Protein 3EL6 (pdb70)

Nearest PDB structures (foldseek):
  3el6-assembly1_A-2  TM=1.004E+00  e=1.339E-56  Saccharopolyspora erythraea
  6obv-assembly2_D  TM=9.326E-01  e=2.094E-30  Actinomadura vulgaris
  4ln9-assembly1_A  TM=9.136E-01  e=8.724E-31  Amycolatopsis mediterranei
  4ln9-assembly1_B  TM=8.967E-01  e=3.072E-30  Amycolatopsis mediterranei
  3kg8-assembly1_A  TM=8.533E-01  e=7.439E-18  Lyngbya majuscula

Secondary structure (DSSP, 8-state):
--GGGT-EE--STTEEEEEE-TTTS-EEEEEEE-TTT-GGGGGEEETTEEB--HHHHHHHHHHHHHHHT--EEEEEEE-SPPBP-TT-EEEEEEEEEE-TTS-EEEEEEEEE--SSGGG---EEEEEEEEE------PPP-S-SS-TT-EE---TTHHHHHHHTTEEE-GGG--EEEEEEETTEEEEEEE--------SS-HHHHHHHHHGGGGSTT----EEEEEEEEES-SS-SEEEEEEEE-STTEEEEEEE-TTS-EEEEEEEEEE-

Organism: Saccharopolyspora erythraea (NCBI:txid1836)

InterPro domains:
  IPR001227 Acyl transferase domain superfamily [G3DSA:3.40.366.10] (560-864)
  IPR001227 Acyl transferase domain superfamily [G3DSA:3.40.366.10] (2014-2316)
  IPR006162 Phosphopantetheine attachment site [PS00012] (1425-1440)
  IPR006162 Phosphopantetheine attachment site [PS00012] (3443-3458)
  IPR009081 Phosphopantetheine binding ACP domain [PF00550] (1400-1466)
  IPR009081 Phosphopantetheine binding ACP domain [PF00550] (3419-3484)
  IPR009081 Phosphopantetheine binding ACP domain [PS50075] (1395-1470)
  IPR009081 Phosphopantetheine binding ACP domain [PS50075] (3413-3488)
  IPR011032 GroES-like superfamily [SSF50129] (2846-2963)
  IPR013154 Alcohol dehydrogenase-like, N-terminal [PF08240] (2850-2927)
  IPR013968 Polyketide synthase-like, ketoreductase domain [PF08659] (1132-1297)
  IPR013968 Polyketide synthase-like, ketoreductase domain [PF08659] (3141-3317)
  IPR014030 Beta-ketoacyl synthase-like, N-terminal domain [PF00109] (31-280)
  IPR014030 Beta-ketoacyl synthase-like, N-terminal domain [PF00109] (1489-1739)
  IPR014031 Beta-ketoacyl synthase, C-terminal domain [PF02801] (288-406)
  IPR014031 Beta-ketoacyl synthase, C-terminal domain [PF02801] (1747-1862)
  IPR014043 Acyl transferase domain [PF00698] (560-880)
  IPR014043 Acyl transferase domain [PF00698] (2015-2331)
  IPR014043 Acyl transferase domain [SM00827] (562-861)
  IPR014043 Acyl transferase domain [SM00827] (2016-2313)

CATH classification: 3.10.129.110

GO terms:
  GO:0047879 erythronolide synthase activity (F, IDA)
  GO:0031177 phosphopantetheine binding (F, TAS)
  GO:0033068 macrolide biosynthetic process (P, IMP)

Foldseek 3Di:
DLVVVPWAAAQAQFWGTKHADVVQLKIKTKGWFACVSVVQLQQWWFLRFSFRAVLVVVQVVQSRCVVSQQRKFQKKFFADTDTHDNQTKMKMKIWDHADPQRKIKIWIWMFRDDPDVVPGPIDTTMITIGHHADDFDDFDPADVPHDPWAWDDCVCVQVVVVVVRGGGDPQLPFFPTWTDDQQKIKTKGFGDQDRFRTQAPSSSVVSLVVSCLRGPQNVFGWGMWHIKHADDGRDGIWMWIWADDDPQWTKIWIGHPRRGTGMITGITHDD

Sequence (271 aa):
DVSALGVRGAEHPLLLAAVDVPGHGGAVFTGRLSTDEQPWLAEHVVGGRTLVPGSVLVDLALAAGEDVGLPVLEELVLQRPLVLAGAGALLRMSVGAPDESGRRTIDVHAAEDVADLADAQWSQHATGTLAQGVAAGPRDTEQWPPEDAVRIPLDDHYDGLAEQGYEYGPSFQALRAAWRKDDSVYAEVSIAADEEGYAFHPVLLDAVAQTLSLGALGEKLPFAWNTVTLHASGATSVRVVATPAGADAMALRVTDPAGHLVATVDSLVVR

Structure (mmCIF, N/CA/C/O backbone):
data_3EL6
#
_entry.id   3EL6
#
_cell.length_a   66.997
_cell.length_b   66.997
_cell.length_c   186.238
_cell.angle_alpha   90.00
_cell.angle_beta   90.00
_cell.angle_gamma   90.00
#
_symmetry.space_group_name_H-M   'P 43 21 2'
#
loop_
_entity.id
_entity.type
_entity.pdbx_description
1 polymer 'Erythromycin dehydratase'
2 non-polymer 'SULFATE ION'
3 non-polymer 'CHLORIDE ION'
4 water water
#
loop_
_atom_site.group_PDB
_atom_site.id
_atom_site.type_symbol
_atom_site.label_atom_id
_atom_site.label_alt_id
_atom_site.label_comp_id
_atom_site.label_asym_id
_atom_site.label_entity_id
_atom_site.label_seq_id
_atom_site.pdbx_PDB_ins_code
_atom_site.Cartn_x
_atom_site.Cartn_y
_atom_site.Cartn_z
_atom_site.occupancy
_atom_site.B_iso_or_equiv
_atom_site.auth_seq_id
_atom_site.auth_comp_id
_atom_site.auth_asym_id
_atom_site.auth_atom_id
_atom_site.pdbx_PDB_model_num
ATOM 1 N N . ASP A 1 26 ? 6.492 -0.405 -4.099 1.00 62.28 1 ASP A N 1
ATOM 2 C CA . ASP A 1 26 ? 5.758 0.366 -3.053 1.00 61.71 1 ASP A CA 1
ATOM 3 C C . ASP A 1 26 ? 4.384 -0.273 -2.799 1.00 59.82 1 ASP A C 1
ATOM 4 O O . ASP A 1 26 ? 3.888 -0.348 -1.646 1.00 59.74 1 ASP A O 1
ATOM 9 N N . VAL 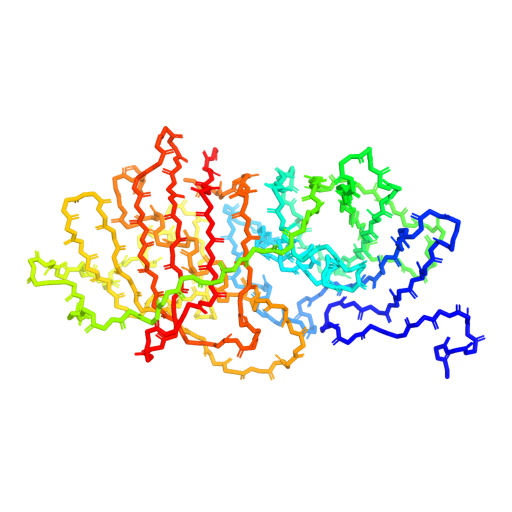A 1 27 ? 3.757 -0.739 -3.877 1.00 56.44 2 VAL A N 1
ATOM 10 C CA . VAL A 1 27 ? 2.541 -1.502 -3.718 1.00 52.83 2 VAL A CA 1
ATOM 11 C C . VAL A 1 27 ? 2.950 -2.897 -3.242 1.00 49.53 2 VAL A C 1
ATOM 12 O O . VAL A 1 27 ? 2.383 -3.434 -2.309 1.00 47.61 2 VAL A O 1
ATOM 16 N N . SER A 1 28 ? 3.990 -3.457 -3.834 1.00 46.99 3 SER A N 1
ATOM 17 C CA . SER A 1 28 ? 4.396 -4.780 -3.398 1.00 45.49 3 SER A CA 1
ATOM 18 C C . SER A 1 28 ? 4.858 -4.723 -1.959 1.00 43.90 3 SER A C 1
ATOM 19 O O . SER A 1 28 ? 4.785 -5.727 -1.250 1.00 43.25 3 SER A O 1
ATOM 22 N N . ALA A 1 29 ? 5.325 -3.553 -1.519 1.00 41.27 4 ALA A N 1
ATOM 23 C CA . ALA A 1 29 ? 5.737 -3.399 -0.112 1.00 39.61 4 ALA A CA 1
ATOM 24 C C . ALA A 1 29 ? 4.598 -3.666 0.865 1.00 37.53 4 ALA A C 1
ATOM 25 O O . ALA A 1 29 ? 4.851 -3.978 2.027 1.00 36.54 4 ALA A O 1
ATOM 27 N N . LEU A 1 30 ? 3.356 -3.474 0.422 1.00 35.30 5 LEU A N 1
ATOM 28 C CA . LEU A 1 30 ? 2.182 -3.707 1.255 1.00 34.60 5 LEU A CA 1
ATOM 29 C C . LEU A 1 30 ? 1.527 -5.053 0.927 1.00 33.71 5 LEU A C 1
ATOM 30 O O . LEU A 1 30 ? 0.539 -5.441 1.535 1.00 33.60 5 LEU A O 1
ATOM 35 N N . GLY A 1 31 ? 2.121 -5.749 -0.023 1.00 33.07 6 GLY A N 1
ATOM 36 C CA . GLY A 1 31 ? 1.743 -7.114 -0.344 1.00 32.76 6 GLY A CA 1
ATOM 37 C C . GLY A 1 31 ? 0.486 -7.146 -1.223 1.00 32.31 6 GLY A C 1
ATOM 38 O O . GLY A 1 31 ? -0.224 -8.157 -1.255 1.00 33.55 6 GLY A O 1
ATOM 39 N N . VAL A 1 32 ? 0.194 -6.049 -1.921 1.00 30.03 7 VAL A N 1
ATOM 40 C CA . VAL A 1 32 ? -0.998 -6.023 -2.797 1.00 29.56 7 VAL A CA 1
ATOM 41 C C . VAL A 1 32 ? -0.498 -5.791 -4.222 1.00 28.76 7 VAL A C 1
ATOM 42 O O . VAL A 1 32 ? 0.702 -5.564 -4.406 1.00 28.97 7 VAL A O 1
ATOM 46 N N . ARG A 1 33 ? -1.392 -5.901 -5.212 1.00 27.58 8 ARG A N 1
ATOM 47 C CA . ARG A 1 33 ? -1.080 -5.507 -6.591 1.00 29.90 8 ARG A CA 1
ATOM 48 C C . ARG A 1 33 ? -1.626 -4.107 -6.852 1.00 31.15 8 ARG A C 1
ATOM 49 O O . ARG A 1 33 ? -2.674 -3.741 -6.345 1.00 30.73 8 ARG A O 1
ATOM 57 N N . GLY A 1 34 ? -0.970 -3.334 -7.705 1.00 33.77 9 GLY A N 1
ATOM 58 C CA . GLY A 1 34 ? -1.473 -1.990 -8.003 1.00 35.95 9 GLY A CA 1
ATOM 59 C C . GLY A 1 34 ? -2.522 -2.153 -9.094 1.00 38.02 9 GLY A C 1
ATOM 60 O O . GLY A 1 34 ? -2.518 -3.129 -9.823 1.00 39.11 9 GLY A O 1
ATOM 61 N N . ALA A 1 35 ? -3.439 -1.215 -9.204 1.00 38.86 10 ALA A N 1
ATOM 62 C CA . ALA A 1 35 ? -4.534 -1.403 -10.130 1.00 39.28 10 ALA A CA 1
ATOM 63 C C . ALA A 1 35 ? -4.306 -0.372 -11.208 1.00 39.43 10 ALA A C 1
ATOM 64 O O . ALA A 1 35 ? -3.877 0.756 -10.923 1.00 41.63 10 ALA A O 1
ATOM 66 N N . GLU A 1 36 ? -4.554 -0.746 -12.445 1.00 38.12 11 GLU A N 1
ATOM 67 C CA . GLU A 1 36 ? -4.351 0.142 -13.568 1.00 36.77 11 GLU A CA 1
ATOM 68 C C . GLU A 1 36 ? -5.590 1.026 -13.817 1.00 34.17 11 GLU A C 1
ATOM 69 O O . GLU A 1 36 ? -5.520 2.112 -14.422 1.00 34.12 11 GLU A O 1
ATOM 75 N N . HIS A 1 37 ? -6.741 0.581 -13.356 1.00 30.42 12 HIS A N 1
ATOM 76 C CA . HIS A 1 37 ? -7.952 1.356 -13.624 1.00 26.32 12 HIS A CA 1
ATOM 77 C C . HIS A 1 37 ? -7.852 2.715 -12.949 1.00 25.49 12 HIS A C 1
ATOM 78 O O . HIS A 1 37 ? -7.464 2.812 -11.810 1.00 25.28 12 HIS A O 1
ATOM 85 N N . PRO A 1 38 ? -8.242 3.779 -13.637 1.00 23.27 13 PRO A N 1
ATOM 86 C CA . PRO A 1 38 ? -8.129 5.129 -13.029 1.00 24.01 13 PRO A CA 1
ATOM 87 C C . PRO A 1 38 ? -8.776 5.317 -11.644 1.00 23.99 13 PRO A C 1
ATOM 88 O O . PRO A 1 38 ? -8.312 6.185 -10.874 1.00 25.04 13 PRO A O 1
ATOM 92 N N . LEU A 1 39 ? -9.850 4.580 -11.342 1.00 22.33 14 LEU A N 1
ATOM 93 C CA . LEU A 1 39 ? -10.565 4.734 -10.071 1.00 23.63 14 LEU A CA 1
ATOM 94 C C . LEU A 1 39 ? -10.086 3.735 -8.993 1.00 23.49 14 LEU A C 1
ATOM 95 O O . LEU A 1 39 ? -10.440 3.857 -7.820 1.00 25.25 14 LEU A O 1
ATOM 100 N N . LEU A 1 40 ? -9.230 2.809 -9.367 1.00 23.25 15 LEU A N 1
ATOM 101 C CA . LEU A 1 40 ? -8.818 1.771 -8.417 1.00 23.99 15 LEU A CA 1
ATOM 102 C C . LEU A 1 40 ? -7.434 2.053 -7.877 1.00 24.85 15 LEU A C 1
ATOM 103 O O . LEU A 1 40 ? -6.623 2.739 -8.531 1.00 24.02 15 LEU A O 1
ATOM 108 N N . LEU A 1 41 ? -7.178 1.516 -6.689 1.00 23.09 16 LEU A N 1
ATOM 109 C CA . LEU A 1 41 ? -5.936 1.767 -5.986 1.00 24.86 16 LEU A CA 1
ATOM 110 C C . LEU A 1 41 ? -5.136 0.483 -5.819 1.00 25.15 16 LEU A C 1
ATOM 111 O O . LEU A 1 41 ? -3.941 0.442 -6.151 1.00 25.39 16 LEU A O 1
ATOM 116 N N . ALA A 1 42 ? -5.770 -0.571 -5.307 1.00 24.18 17 ALA A N 1
ATOM 117 C CA . ALA A 1 42 ? -5.072 -1.824 -5.116 1.00 25.27 17 ALA A CA 1
ATOM 118 C C . ALA A 1 42 ? -6.003 -2.987 -5.389 1.00 23.83 17 ALA A C 1
ATOM 119 O O . ALA A 1 42 ? -7.248 -2.843 -5.295 1.00 25.41 17 ALA A O 1
ATOM 121 N N . ALA A 1 43 ? -5.407 -4.122 -5.720 1.00 23.74 18 ALA A N 1
ATOM 122 C CA . ALA A 1 43 ? -6.163 -5.342 -5.830 1.00 24.12 18 ALA A CA 1
ATOM 123 C C . ALA A 1 43 ? -5.449 -6.419 -4.981 1.00 23.93 18 ALA A C 1
ATOM 124 O O . ALA A 1 43 ? -4.186 -6.445 -4.894 1.00 24.46 18 ALA A O 1
ATOM 126 N N . VAL A 1 44 ? -6.239 -7.318 -4.395 1.00 22.97 19 VAL A N 1
ATOM 127 C CA . VAL A 1 44 ? -5.677 -8.450 -3.618 1.00 23.78 19 VAL A CA 1
ATOM 128 C C . VAL A 1 44 ? -6.413 -9.743 -3.980 1.00 22.24 19 VAL A C 1
ATOM 129 O O . VAL A 1 44 ? -7.621 -9.830 -3.807 1.00 21.86 19 VAL A O 1
ATOM 133 N N . ASP A 1 45 ? -5.670 -10.744 -4.439 1.00 23.12 20 ASP A N 1
ATOM 134 C CA . ASP A 1 45 ? -6.253 -12.042 -4.750 1.00 23.94 20 ASP A CA 1
ATOM 135 C C . ASP A 1 45 ? -6.550 -12.842 -3.507 1.00 24.59 20 ASP A C 1
ATOM 136 O O . ASP A 1 45 ? -5.800 -12.755 -2.528 1.00 24.75 20 ASP A O 1
ATOM 141 N N . VAL A 1 46 ? -7.578 -13.678 -3.591 1.00 23.34 21 VAL A N 1
ATOM 142 C CA . VAL A 1 46 ? -7.890 -14.675 -2.570 1.00 23.10 21 VAL A CA 1
ATOM 143 C C . VAL A 1 46 ? -7.482 -15.994 -3.199 1.00 24.92 21 VAL A C 1
ATOM 144 O O . VAL A 1 46 ? -8.187 -16.536 -4.034 1.00 23.61 21 VAL A O 1
ATOM 148 N N . PRO A 1 47 ? -6.305 -16.509 -2.842 1.00 25.72 22 PRO A N 1
ATOM 149 C CA . PRO A 1 47 ? -5.732 -17.651 -3.593 1.00 27.06 22 PRO A CA 1
ATOM 150 C C . PRO A 1 47 ? -6.510 -18.938 -3.499 1.00 27.71 22 PRO A C 1
ATOM 151 O O . PRO A 1 47 ? -6.408 -19.826 -4.386 1.00 28.27 22 PRO A O 1
ATOM 155 N N . GLY A 1 48 ? -7.232 -19.128 -2.419 1.00 28.15 23 GLY A N 1
ATOM 156 C CA . GLY A 1 48 ? -7.919 -20.392 -2.307 1.00 32.19 23 GLY A CA 1
ATOM 157 C C . GLY A 1 48 ? -9.078 -20.507 -3.301 1.00 33.94 23 GLY A C 1
ATOM 158 O O . GLY A 1 48 ? -9.233 -21.536 -3.975 1.00 36.63 23 GLY A O 1
ATOM 159 N N . HIS A 1 49 ? -9.863 -19.443 -3.449 1.00 34.52 24 HIS A N 1
ATOM 160 C CA . HIS A 1 49 ? -11.018 -19.549 -4.330 1.00 33.14 24 HIS A CA 1
ATOM 161 C C . HIS A 1 49 ? -10.915 -18.833 -5.659 1.00 33.08 24 HIS A C 1
ATOM 162 O O . HIS A 1 49 ? -11.804 -19.002 -6.481 1.00 34.07 24 HIS A O 1
ATOM 169 N N . GLY A 1 50 ? -9.825 -18.086 -5.897 1.00 31.03 25 GLY A N 1
ATOM 170 C CA . GLY A 1 50 ? -9.595 -17.422 -7.189 1.00 30.36 25 GLY A CA 1
ATOM 171 C C . GLY A 1 50 ? -10.322 -16.093 -7.303 1.00 29.55 25 GLY A C 1
ATOM 172 O O . GLY A 1 50 ? -10.250 -15.425 -8.368 1.00 30.52 25 GLY A O 1
ATOM 173 N N . GLY A 1 51 ? -11.048 -15.699 -6.243 1.00 27.27 26 GLY A N 1
ATOM 174 C CA . GLY A 1 51 ? -11.630 -14.344 -6.207 1.00 25.16 26 GLY A CA 1
ATOM 175 C C . GLY A 1 51 ? -10.615 -13.247 -5.883 1.00 22.76 26 GLY A C 1
ATOM 176 O O . GLY A 1 51 ? -9.378 -13.447 -5.924 1.00 21.53 26 GLY A O 1
ATOM 177 N N . ALA A 1 52 ? -11.124 -12.058 -5.547 1.00 21.70 27 ALA A N 1
ATOM 178 C CA . ALA A 1 52 ? -10.266 -10.950 -5.353 1.00 20.71 27 ALA A CA 1
ATOM 179 C C . ALA A 1 52 ? -11.015 -9.811 -4.704 1.00 21.34 27 ALA A C 1
ATOM 180 O O . ALA A 1 52 ? -12.238 -9.752 -4.813 1.00 22.75 27 ALA A O 1
ATOM 182 N N . VAL A 1 53 ? -10.287 -8.918 -4.021 1.00 20.73 28 VAL A N 1
ATOM 183 C CA . VAL A 1 53 ? -10.888 -7.690 -3.493 1.00 21.33 28 VAL A CA 1
ATOM 184 C C . VAL A 1 53 ? -10.164 -6.466 -4.075 1.00 21.50 28 VAL A C 1
ATOM 185 O O . VAL A 1 53 ? -8.934 -6.435 -4.138 1.00 21.97 28 VAL A O 1
ATOM 189 N N . PHE A 1 54 ? -10.943 -5.487 -4.500 1.00 22.65 29 PHE A N 1
ATOM 190 C CA . PHE A 1 54 ? -10.408 -4.278 -5.195 1.00 23.01 29 PHE A CA 1
ATOM 191 C C . PHE A 1 54 ? -10.780 -3.061 -4.404 1.00 25.29 29 PHE A C 1
ATOM 192 O O . PHE A 1 54 ? -11.949 -2.971 -3.972 1.00 27.22 29 PHE A O 1
ATOM 200 N N . THR A 1 55 ? -9.843 -2.126 -4.204 1.00 25.94 30 THR A N 1
ATOM 201 C CA . THR A 1 55 ? -10.243 -0.870 -3.547 1.00 27.94 30 THR A CA 1
ATOM 202 C C . THR A 1 55 ? -9.933 0.353 -4.436 1.00 26.72 30 THR A C 1
ATOM 203 O O . THR A 1 55 ? -9.035 0.300 -5.272 1.00 24.83 30 THR A O 1
ATOM 207 N N . GLY A 1 56 ? -10.761 1.373 -4.320 1.00 27.68 31 GLY A N 1
ATOM 208 C CA . GLY A 1 56 ? -10.578 2.600 -5.125 1.00 27.77 31 GLY A CA 1
ATOM 209 C C . GLY A 1 56 ? -11.254 3.775 -4.448 1.00 27.61 31 GLY A C 1
ATOM 210 O O . GLY A 1 56 ? -11.729 3.682 -3.295 1.00 27.69 31 GLY A O 1
ATOM 211 N N . ARG A 1 57 ? -11.317 4.899 -5.152 1.00 25.48 32 ARG A N 1
ATOM 212 C CA . ARG A 1 57 ? -11.780 6.134 -4.540 1.00 25.95 32 ARG A CA 1
ATOM 213 C C . ARG A 1 57 ? -12.230 6.973 -5.684 1.00 25.19 32 ARG A C 1
ATOM 214 O O . ARG A 1 57 ? -11.594 6.920 -6.720 1.00 23.79 32 ARG A O 1
ATOM 222 N N . LEU A 1 58 ? -13.334 7.670 -5.501 1.00 24.48 33 LEU A N 1
ATOM 223 C CA . LEU A 1 58 ? -13.921 8.592 -6.491 1.00 27.62 33 LEU A CA 1
ATOM 224 C C . LEU A 1 58 ? -13.916 9.968 -5.834 1.00 27.76 33 LEU A C 1
ATOM 225 O O . LEU A 1 58 ? -14.268 10.091 -4.663 1.00 26.87 33 LEU A O 1
ATOM 230 N N . SER A 1 59 ? -13.627 11.024 -6.592 1.00 28.68 34 SER A N 1
ATOM 231 C CA . SER A 1 59 ? -13.855 12.364 -6.051 1.00 30.88 34 SER A CA 1
ATOM 232 C C . SER A 1 59 ? -13.921 13.358 -7.207 1.00 31.35 34 SER A C 1
ATOM 233 O O . SER A 1 59 ? -13.295 13.143 -8.229 1.00 30.44 34 SER A O 1
ATOM 236 N N . THR A 1 60 ? -14.702 14.412 -7.046 1.00 33.75 35 THR A N 1
ATOM 237 C CA . THR A 1 60 ? -14.752 15.451 -8.096 1.00 34.98 35 THR A CA 1
ATOM 238 C C . THR A 1 60 ? -13.403 16.100 -8.346 1.00 36.15 35 THR A C 1
ATOM 239 O O . THR A 1 60 ? -13.117 16.557 -9.457 1.00 35.92 35 THR A O 1
ATOM 243 N N . ASP A 1 61 ? -12.515 16.119 -7.356 1.00 37.27 36 ASP A N 1
ATOM 244 C CA . ASP A 1 61 ? -11.215 16.711 -7.599 1.00 38.87 36 ASP A CA 1
ATOM 245 C C . ASP A 1 61 ? -10.460 15.946 -8.634 1.00 38.53 36 ASP A C 1
ATOM 246 O O . A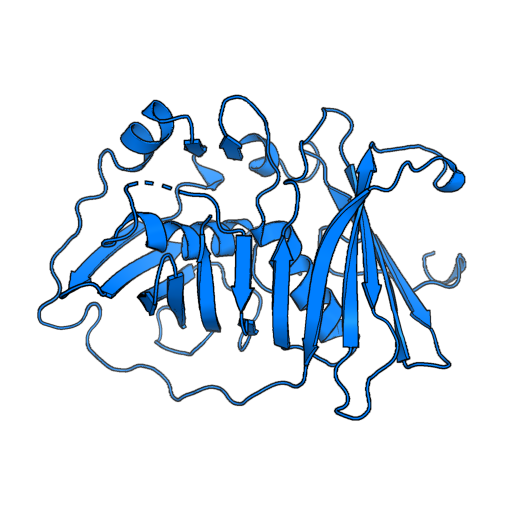SP A 1 61 ? -9.862 16.541 -9.539 1.00 38.77 36 ASP A O 1
ATOM 251 N N . GLU A 1 62 ? -10.453 14.612 -8.510 1.00 36.15 37 GLU A N 1
ATOM 252 C CA . GLU A 1 62 ? -9.742 13.782 -9.459 1.00 35.63 37 GLU A CA 1
ATOM 253 C C . GLU A 1 62 ? -10.557 13.519 -10.742 1.00 32.80 37 GLU A C 1
ATOM 254 O O . GLU A 1 62 ? -10.004 13.332 -11.809 1.00 33.73 37 GLU A O 1
ATOM 260 N N . GLN A 1 63 ? -11.867 13.471 -10.630 1.00 30.94 38 GLN A N 1
ATOM 261 C CA . GLN A 1 63 ? -12.703 13.209 -11.824 1.00 28.60 38 GLN A CA 1
ATOM 262 C C . GLN A 1 63 ? -13.767 14.312 -11.933 1.00 25.90 38 GLN A C 1
ATOM 263 O O . GLN A 1 63 ? -14.893 14.185 -11.450 1.00 24.24 38 GLN A O 1
ATOM 269 N N . PRO A 1 64 ? -13.396 15.464 -12.524 1.00 25.38 39 PRO A N 1
ATOM 270 C CA . PRO A 1 64 ? -14.316 16.597 -12.391 1.00 24.75 39 PRO A CA 1
ATOM 271 C C . PRO A 1 64 ? -15.663 16.335 -13.040 1.00 23.36 39 PRO A C 1
ATOM 272 O O . PRO A 1 64 ? -16.661 16.932 -12.681 1.00 23.57 39 PRO A O 1
ATOM 276 N N . TRP A 1 65 ? -15.717 15.416 -13.996 1.00 22.91 40 TRP A N 1
ATOM 277 C CA . TRP A 1 65 ? -16.992 15.111 -14.625 1.00 23.33 40 TRP A CA 1
ATOM 278 C C . TRP A 1 65 ? -17.997 14.569 -13.668 1.00 23.77 40 TRP A C 1
ATOM 279 O O . TRP A 1 65 ? -19.173 14.627 -13.913 1.00 23.82 40 TRP A O 1
ATOM 290 N N . LEU A 1 66 ? -17.546 14.047 -12.532 1.00 26.21 41 LEU A N 1
ATOM 291 C CA . LEU A 1 66 ? -18.535 13.630 -11.508 1.00 27.38 41 LEU A CA 1
ATOM 292 C C . LEU A 1 66 ? -19.509 14.767 -11.116 1.00 29.01 41 LEU A C 1
ATOM 293 O O . LEU A 1 66 ? -20.730 14.572 -10.832 1.00 30.43 41 LEU A O 1
ATOM 298 N N . ALA A 1 67 ? -19.002 15.988 -11.163 1.00 28.37 42 ALA A N 1
ATOM 299 C CA . ALA A 1 67 ? -19.829 17.099 -10.730 1.00 28.68 42 ALA A CA 1
ATOM 300 C C . ALA A 1 67 ? -20.920 17.418 -11.760 1.00 29.49 42 ALA A C 1
ATOM 301 O O . ALA A 1 67 ? -21.884 18.179 -11.468 1.00 29.83 42 ALA A O 1
ATOM 303 N N . GLU A 1 68 ? -20.794 16.853 -12.970 1.00 27.16 43 GLU A N 1
ATOM 304 C CA . GLU A 1 68 ? -21.730 17.2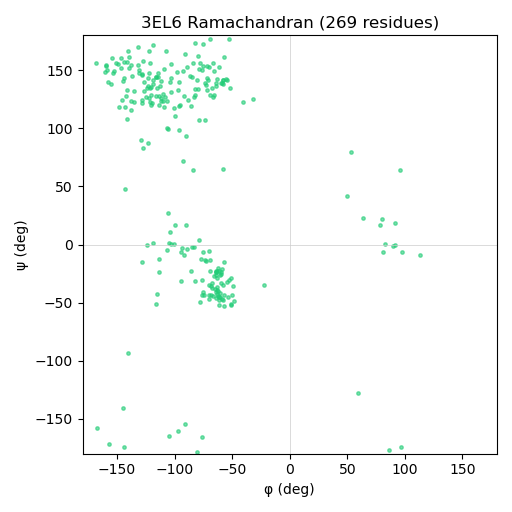06 -14.072 1.00 27.21 43 GLU A CA 1
ATOM 305 C C . GLU A 1 68 ? -22.878 16.225 -14.328 1.00 26.96 43 GLU A C 1
ATOM 306 O O . GLU A 1 68 ? -23.522 16.278 -15.378 1.00 26.23 43 GLU A O 1
ATOM 312 N N . HIS A 1 69 ? -23.150 15.343 -13.355 1.00 28.00 44 HIS A N 1
ATOM 313 C CA . HIS A 1 69 ? -24.265 14.413 -13.438 1.00 28.67 44 HIS A CA 1
ATOM 314 C C . HIS A 1 69 ? -25.136 14.628 -12.224 1.00 30.82 44 HIS A C 1
ATOM 315 O O . HIS A 1 69 ? -24.977 13.924 -11.212 1.00 29.60 44 HIS A O 1
ATOM 322 N N . VAL A 1 70 ? -26.080 15.567 -12.339 1.00 31.11 45 VAL A N 1
ATOM 323 C CA . VAL A 1 70 ? -26.877 16.008 -11.184 1.00 33.13 45 VAL A CA 1
ATOM 324 C C . VAL A 1 70 ? -28.345 15.637 -11.432 1.00 33.82 45 VAL A C 1
ATOM 325 O O . VAL A 1 70 ? -28.908 15.963 -12.477 1.00 33.91 45 VAL A O 1
ATOM 329 N N . VAL A 1 71 ? -28.956 14.951 -10.474 1.00 34.51 46 VAL A N 1
ATOM 330 C CA . VAL A 1 71 ? -30.314 14.466 -10.646 1.00 36.63 46 VAL A CA 1
ATOM 331 C C . VAL A 1 71 ? -31.146 14.900 -9.451 1.00 38.08 46 VAL A C 1
ATOM 332 O O . VAL A 1 71 ? -30.788 14.610 -8.313 1.00 37.41 46 VAL A O 1
ATOM 336 N N . GLY A 1 72 ? -32.223 15.637 -9.722 1.00 39.30 47 GLY A N 1
ATOM 337 C CA . GLY A 1 72 ? -33.031 16.245 -8.666 1.00 39.93 47 GLY A CA 1
ATOM 338 C C . GLY A 1 72 ? -32.196 17.002 -7.658 1.00 39.54 47 GLY A C 1
ATOM 339 O O . GLY A 1 72 ? -32.450 16.919 -6.463 1.00 41.42 47 GLY A O 1
ATOM 340 N N . GLY A 1 73 ? -31.201 17.747 -8.114 1.00 38.89 48 GLY A N 1
ATOM 341 C CA . GLY A 1 73 ? -30.358 18.522 -7.201 1.00 37.96 48 GLY A CA 1
ATOM 342 C C . GLY A 1 73 ? -29.219 17.798 -6.470 1.00 38.04 48 GLY A C 1
ATOM 343 O O . GLY A 1 73 ? -28.403 18.448 -5.781 1.00 37.02 48 GLY A O 1
ATOM 344 N N . ARG A 1 74 ? -29.143 16.467 -6.609 1.00 36.10 49 ARG A N 1
ATOM 345 C CA . ARG A 1 74 ? -28.103 15.721 -5.942 1.00 36.38 49 ARG A CA 1
ATOM 346 C C . ARG A 1 74 ? -27.030 15.325 -6.948 1.00 35.07 49 ARG A C 1
ATOM 347 O O . ARG A 1 74 ? -27.342 14.946 -8.084 1.00 34.86 49 ARG A O 1
ATOM 355 N N . THR A 1 75 ? -25.779 15.406 -6.527 1.00 32.81 50 THR A N 1
ATOM 356 C CA . THR A 1 75 ? -24.710 14.896 -7.353 1.00 31.94 50 THR A CA 1
ATOM 357 C C . THR A 1 75 ? -24.670 13.383 -7.192 1.00 30.74 50 THR A C 1
ATOM 358 O O . THR A 1 75 ? -24.244 12.868 -6.145 1.00 30.31 50 THR A O 1
ATOM 362 N N . LEU A 1 76 ? -25.108 12.683 -8.236 1.00 29.17 51 LEU A N 1
ATOM 363 C CA . LEU A 1 76 ? -25.228 11.234 -8.186 1.00 28.04 51 LEU A CA 1
ATOM 364 C C . LEU A 1 76 ? -24.168 10.633 -9.072 1.00 27.43 51 LEU A C 1
ATOM 365 O O . LEU A 1 76 ? -24.018 11.024 -10.242 1.00 28.27 51 LEU A O 1
ATOM 370 N N . VAL A 1 77 ? -23.412 9.681 -8.533 1.00 26.57 52 VAL A N 1
ATOM 371 C CA . VAL A 1 77 ? -22.492 8.927 -9.371 1.00 24.65 52 VAL A CA 1
ATOM 372 C C . VAL A 1 77 ? -23.354 8.093 -10.374 1.00 24.68 52 VAL A C 1
ATOM 373 O O . VAL A 1 77 ? -24.297 7.356 -9.985 1.00 23.81 52 VAL A O 1
ATOM 377 N N . PRO A 1 78 ? -23.039 8.200 -11.662 1.00 24.79 53 PRO A N 1
ATOM 378 C CA . PRO A 1 78 ? -23.789 7.420 -12.644 1.00 25.35 53 PRO A CA 1
ATOM 379 C C . PRO A 1 78 ? -23.562 5.886 -12.426 1.00 24.97 53 PRO A C 1
ATOM 380 O O . PRO A 1 78 ? -22.446 5.439 -12.120 1.00 23.41 53 PRO A O 1
ATOM 384 N N . GLY A 1 79 ? -24.637 5.123 -12.554 1.00 24.17 54 GLY A N 1
ATOM 385 C CA . GLY A 1 79 ? -24.532 3.656 -12.484 1.00 24.61 54 GLY A CA 1
ATOM 386 C C . GLY A 1 79 ? -23.486 3.084 -13.397 1.00 23.46 54 GLY A C 1
ATOM 387 O O . GLY A 1 79 ? -22.917 2.001 -13.098 1.00 24.27 54 GLY A O 1
ATOM 388 N N . SER A 1 80 ? -23.208 3.759 -14.517 1.00 22.01 55 SER A N 1
ATOM 389 C CA . SER A 1 80 ? -22.218 3.263 -15.456 1.00 20.37 55 SER A CA 1
ATOM 390 C C . SER A 1 80 ? -20.826 3.220 -14.850 1.00 19.28 55 SER A C 1
ATOM 391 O O . SER A 1 80 ? -19.994 2.460 -15.294 1.00 19.84 55 SER A O 1
ATOM 394 N N . VAL A 1 81 ? -20.562 4.029 -13.829 1.00 18.21 56 VAL A N 1
ATOM 395 C CA . VAL A 1 81 ? -19.278 3.932 -13.140 1.00 18.01 56 VAL A CA 1
ATOM 396 C C . VAL A 1 81 ? -19.132 2.520 -12.500 1.00 17.37 56 VAL A C 1
ATOM 397 O O . VAL A 1 81 ? -18.026 1.919 -12.505 1.00 18.82 56 VAL A O 1
ATOM 401 N N . LEU A 1 82 ? -20.197 2.074 -11.878 1.00 18.12 57 LEU A N 1
ATOM 402 C CA . LEU A 1 82 ? -20.169 0.757 -11.206 1.00 18.50 57 LEU A CA 1
ATOM 403 C C . LEU A 1 82 ? -20.109 -0.329 -12.250 1.00 18.48 57 LEU A C 1
ATOM 404 O O . LEU A 1 82 ? -19.491 -1.362 -12.025 1.00 17.94 57 LEU A O 1
ATOM 409 N N . VAL A 1 83 ? -20.770 -0.141 -13.401 1.00 18.17 58 VAL A N 1
ATOM 410 C CA . VAL A 1 83 ? -20.733 -1.181 -14.455 1.00 17.64 58 VAL A CA 1
ATOM 411 C C . VAL A 1 83 ? -19.300 -1.287 -15.017 1.00 17.93 58 VAL A C 1
ATOM 412 O O . VAL A 1 83 ? -18.733 -2.378 -15.198 1.00 16.14 58 VAL A O 1
ATOM 416 N N . ASP A 1 84 ? -18.668 -0.150 -15.283 1.00 17.15 59 ASP A N 1
ATOM 417 C CA . ASP A 1 84 ? -17.294 -0.184 -15.831 1.00 17.76 59 ASP A CA 1
ATOM 418 C C . ASP A 1 84 ? -16.355 -0.804 -14.801 1.00 18.34 59 ASP A C 1
ATOM 419 O O . ASP A 1 84 ? -15.531 -1.637 -15.113 1.00 18.13 59 ASP A O 1
ATOM 424 N N . LEU A 1 85 ? -16.538 -0.453 -13.528 1.00 17.61 60 LEU A N 1
ATOM 425 C CA . LEU A 1 85 ? -15.626 -1.022 -12.506 1.00 17.49 60 LEU A CA 1
ATOM 426 C C . LEU A 1 85 ? -15.826 -2.549 -12.435 1.00 17.37 60 LEU A C 1
ATOM 427 O O . LEU A 1 85 ? -14.883 -3.279 -12.284 1.00 16.39 60 LEU A O 1
ATOM 432 N N . ALA A 1 86 ? -17.064 -3.004 -12.551 1.00 16.97 61 ALA A N 1
ATOM 433 C CA . ALA A 1 86 ? -17.337 -4.455 -12.494 1.00 16.89 61 ALA A CA 1
ATOM 434 C C . ALA A 1 86 ? -16.763 -5.183 -13.701 1.00 16.45 61 ALA A C 1
ATOM 435 O O . ALA A 1 86 ? -16.273 -6.286 -13.567 1.00 16.91 61 ALA A O 1
ATOM 437 N N . LEU A 1 87 ? -16.803 -4.576 -14.881 1.00 15.91 62 LEU A N 1
ATOM 438 C CA . LEU A 1 87 ? -16.148 -5.154 -16.054 1.00 15.12 62 LEU A CA 1
ATOM 439 C C . LEU A 1 87 ? -14.626 -5.241 -15.864 1.00 16.99 62 LEU A C 1
ATOM 440 O O . LEU A 1 87 ? -13.987 -6.194 -16.334 1.00 17.42 62 LEU A O 1
ATOM 445 N N . ALA A 1 88 ? -14.055 -4.238 -15.196 1.00 16.86 63 ALA A N 1
ATOM 446 C CA . ALA A 1 88 ? -12.595 -4.181 -14.948 1.00 17.71 63 ALA A CA 1
ATOM 447 C C . ALA A 1 88 ? -12.249 -5.300 -13.986 1.00 17.36 63 ALA A C 1
ATOM 448 O O . ALA A 1 88 ? -11.237 -5.996 -14.170 1.00 18.67 63 ALA A O 1
ATOM 450 N N . ALA A 1 89 ? -13.081 -5.460 -12.956 1.00 16.21 64 ALA A N 1
ATOM 451 C CA . ALA A 1 89 ? -12.919 -6.585 -12.008 1.00 17.63 64 ALA A CA 1
ATOM 452 C C . ALA A 1 89 ? -13.011 -7.932 -12.748 1.00 19.34 64 ALA A C 1
ATOM 453 O O . ALA A 1 89 ? -12.165 -8.820 -12.558 1.00 20.07 64 ALA A O 1
ATOM 455 N N . GLY A 1 90 ? -14.004 -8.085 -13.610 1.00 20.12 65 GLY A N 1
ATOM 456 C CA . GLY A 1 90 ? -14.152 -9.356 -14.331 1.00 17.85 65 GLY A CA 1
ATOM 457 C C . GLY A 1 90 ? -12.948 -9.622 -15.188 1.00 19.33 65 GLY A C 1
ATOM 458 O O . GLY A 1 90 ? -12.438 -10.746 -15.225 1.00 19.34 65 GLY A O 1
ATOM 459 N N . GLU A 1 91 ? -12.468 -8.616 -15.916 1.00 18.93 66 GLU A N 1
ATOM 460 C CA . GLU A 1 91 ? -11.289 -8.853 -16.733 1.00 20.30 66 GLU A CA 1
ATOM 461 C C . GLU A 1 91 ? -10.088 -9.274 -15.876 1.00 20.26 66 GLU A C 1
ATOM 462 O O . GLU A 1 91 ? -9.296 -10.182 -16.239 1.00 22.06 66 GLU A O 1
ATOM 468 N N . ASP A 1 92 ? -9.910 -8.628 -14.741 1.00 19.76 67 ASP A N 1
ATOM 469 C CA . ASP A 1 92 ? -8.790 -8.965 -13.843 1.00 21.13 67 ASP A CA 1
ATOM 470 C C . ASP A 1 92 ? -8.905 -10.444 -13.358 1.00 20.51 67 ASP A C 1
ATOM 471 O O . ASP A 1 92 ? -7.896 -11.171 -13.319 1.00 21.11 67 ASP A O 1
ATOM 476 N N . VAL A 1 93 ? -10.089 -10.852 -12.906 1.00 20.10 68 VAL A N 1
ATOM 477 C CA . VAL A 1 93 ? -10.281 -12.234 -12.373 1.00 21.48 68 VAL A CA 1
ATOM 478 C C . VAL A 1 93 ? -10.388 -13.307 -13.472 1.00 22.61 68 VAL A C 1
ATOM 479 O O . VAL A 1 93 ? -10.330 -14.519 -13.209 1.00 24.04 68 VAL A O 1
ATOM 483 N N . GLY A 1 94 ? -10.552 -12.871 -14.704 1.00 21.53 69 GLY A N 1
ATOM 484 C CA . GLY A 1 94 ? -10.676 -13.816 -15.842 1.00 22.15 69 GLY A CA 1
ATOM 485 C C . GLY A 1 94 ? -12.110 -14.238 -16.210 1.00 20.55 69 GLY A C 1
ATOM 486 O O . GLY A 1 94 ? -12.299 -15.271 -16.865 1.00 21.38 69 GLY A O 1
ATOM 487 N N . LEU A 1 95 ? -13.101 -13.475 -15.766 1.00 19.44 70 LEU A N 1
ATOM 488 C CA . LEU A 1 95 ? -14.511 -13.680 -16.128 1.00 19.10 70 LEU A CA 1
ATOM 489 C C . LEU A 1 95 ? -15.066 -12.331 -16.620 1.00 19.43 70 LEU A C 1
ATOM 490 O O . LEU A 1 95 ? -15.567 -11.530 -15.834 1.00 19.90 70 LEU A O 1
ATOM 495 N N . PRO A 1 96 ? -14.951 -12.070 -17.922 1.00 19.14 71 PRO A N 1
ATOM 496 C CA . PRO A 1 96 ? -15.009 -10.693 -18.400 1.00 19.56 71 PRO A CA 1
ATOM 497 C C . PRO A 1 96 ? -16.419 -10.201 -18.731 1.00 19.93 71 PRO A C 1
ATOM 498 O O . PRO A 1 96 ? -16.614 -8.985 -19.021 1.00 21.00 71 PRO A O 1
ATOM 502 N N . VAL A 1 97 ? -17.399 -11.097 -18.630 1.00 18.03 72 VAL A N 1
ATOM 503 C CA . VAL A 1 97 ? -18.802 -10.747 -18.904 1.00 18.27 72 VAL A CA 1
ATOM 504 C C . VAL A 1 97 ? -19.532 -10.440 -17.631 1.00 18.94 72 VAL A C 1
ATOM 505 O O . VAL A 1 97 ? -19.471 -11.183 -16.637 1.00 18.36 72 VAL A O 1
ATOM 509 N N . LEU A 1 98 ? -20.260 -9.341 -17.675 1.00 19.48 73 LEU A N 1
ATOM 510 C CA . LEU A 1 98 ? -21.127 -8.981 -16.561 1.00 21.13 73 LEU A CA 1
ATOM 511 C C . LEU A 1 98 ? -22.471 -9.621 -16.861 1.00 21.39 73 LEU A C 1
ATOM 512 O O . LEU A 1 98 ? -23.282 -9.084 -17.620 1.00 22.13 73 LEU A O 1
ATOM 517 N N . GLU A 1 99 ? -22.695 -10.840 -16.341 1.00 20.86 74 GLU A N 1
ATOM 518 C CA . GLU A 1 99 ? -23.935 -11.514 -16.596 1.00 22.60 74 GLU A CA 1
ATOM 519 C C . GLU A 1 99 ? -25.126 -10.744 -16.048 1.00 21.54 74 GLU A C 1
ATOM 520 O O . GLU A 1 99 ? -26.163 -10.651 -16.685 1.00 22.49 74 GLU A O 1
ATOM 526 N N . GLU A 1 100 ? -24.990 -10.162 -14.871 1.00 20.46 75 GLU A N 1
ATOM 527 C CA . GLU A 1 100 ? -25.985 -9.185 -14.398 1.00 23.21 75 GLU A CA 1
ATOM 528 C C . GLU A 1 100 ? -25.322 -8.232 -13.434 1.00 22.76 75 GLU A C 1
ATOM 529 O O . GLU A 1 100 ? -24.354 -8.609 -12.733 1.00 20.63 75 GLU A O 1
ATOM 535 N N . LEU A 1 101 ? -25.789 -6.986 -13.428 1.00 22.39 76 LEU A N 1
ATOM 536 C CA . LEU A 1 101 ? -25.456 -6.056 -12.314 1.00 21.68 76 LEU A CA 1
ATOM 537 C C . LEU A 1 101 ? -26.692 -5.298 -11.966 1.00 23.06 76 LEU A C 1
ATOM 538 O O . LEU A 1 101 ? -27.333 -4.661 -12.858 1.00 22.51 76 LEU A O 1
ATOM 543 N N . VAL A 1 102 ? -27.091 -5.388 -10.692 1.00 22.55 77 VAL A N 1
ATOM 544 C CA . VAL A 1 102 ? -28.288 -4.712 -10.227 1.00 24.19 77 VAL A CA 1
ATOM 545 C C . VAL A 1 102 ? -27.835 -3.583 -9.320 1.00 25.31 77 VAL A C 1
ATOM 546 O O . VAL A 1 102 ? -27.060 -3.794 -8.361 1.00 25.51 77 VAL A O 1
ATOM 550 N N . LEU A 1 103 ? -28.251 -2.381 -9.663 1.00 25.89 78 LEU A N 1
ATOM 551 C CA . LEU A 1 103 ? -27.843 -1.217 -8.944 1.00 30.36 78 LEU A CA 1
ATOM 552 C C . LEU A 1 103 ? -28.841 -0.902 -7.839 1.00 34.16 78 LEU A C 1
ATOM 553 O O . LEU A 1 103 ? -30.041 -0.778 -8.071 1.00 36.40 78 LEU A O 1
ATOM 558 N N . GLN A 1 104 ? -28.354 -0.734 -6.634 1.00 37.38 79 GLN A N 1
ATOM 559 C CA . GLN A 1 104 ? -29.222 -0.270 -5.584 1.00 41.58 79 GLN A CA 1
ATOM 560 C C . GLN A 1 104 ? -29.119 1.252 -5.572 1.00 42.91 79 GLN A C 1
ATOM 561 O O . GLN A 1 104 ? -28.819 1.900 -6.589 1.00 44.88 79 GLN A O 1
ATOM 567 N N . ARG A 1 105 ? -29.377 1.838 -4.431 1.00 44.73 80 ARG A N 1
ATOM 568 C CA . ARG A 1 105 ? -29.125 3.237 -4.215 1.00 45.76 80 ARG A CA 1
ATOM 569 C C . ARG A 1 105 ? -27.928 3.789 -4.981 1.00 44.42 80 ARG A C 1
ATOM 570 O O . ARG A 1 105 ? -26.804 3.264 -4.888 1.00 44.11 80 ARG A O 1
ATOM 578 N N . PRO A 1 106 ? -28.167 4.846 -5.750 1.00 43.64 81 PRO A N 1
ATOM 579 C CA . PRO A 1 106 ? -27.067 5.567 -6.370 1.00 43.20 81 PRO A CA 1
ATOM 580 C C . PRO A 1 106 ? -26.171 6.121 -5.288 1.00 41.77 81 PRO A C 1
ATOM 581 O O . PRO A 1 106 ? -26.594 6.299 -4.155 1.00 42.66 81 PRO A O 1
ATOM 585 N N . LEU A 1 107 ? -24.912 6.294 -5.613 1.00 39.23 82 LEU A N 1
ATOM 586 C CA . LEU A 1 107 ? -23.959 6.808 -4.681 1.00 38.89 82 LEU A CA 1
ATOM 587 C C . LEU A 1 107 ? -24.153 8.324 -4.758 1.00 38.71 82 LEU A C 1
ATOM 588 O O . LEU A 1 107 ? -24.128 8.905 -5.848 1.00 35.97 82 LEU A O 1
ATOM 593 N N . VAL A 1 108 ? -24.356 8.959 -3.618 1.00 39.28 83 VAL A N 1
ATOM 594 C CA . VAL A 1 108 ? -24.466 10.404 -3.575 1.00 40.94 83 VAL A CA 1
ATOM 595 C C . VAL A 1 108 ? -23.125 10.999 -3.213 1.00 41.47 83 VAL A C 1
ATOM 596 O O . VAL A 1 108 ? -22.578 10.716 -2.135 1.00 40.65 83 VAL A O 1
ATOM 600 N N . LEU A 1 109 ? -22.578 11.822 -4.107 1.00 42.28 84 LEU A N 1
ATOM 601 C CA . LEU A 1 109 ? -21.234 12.345 -3.885 1.00 44.26 84 LEU A CA 1
ATOM 602 C C . LEU A 1 109 ? -21.266 13.584 -3.025 1.00 46.34 84 LEU A C 1
ATOM 603 O O . LEU A 1 109 ? -21.872 14.618 -3.373 1.00 45.57 84 LEU A O 1
ATOM 608 N N . ALA A 1 110 ? -20.590 13.410 -1.893 1.00 48.84 85 ALA A N 1
ATOM 609 C CA . ALA A 1 110 ? -20.479 14.336 -0.796 1.00 50.91 85 ALA A CA 1
ATOM 610 C C . ALA A 1 110 ? -19.077 14.886 -0.883 1.00 51.99 85 ALA A C 1
ATOM 611 O O . ALA A 1 110 ? -18.096 14.106 -0.861 1.00 53.56 85 ALA A O 1
ATOM 613 N N . GLY A 1 111 ? -18.986 16.213 -0.974 1.00 51.60 86 GLY A N 1
ATOM 614 C CA . GLY A 1 111 ? -17.716 16.898 -1.224 1.00 50.54 86 GLY A CA 1
ATOM 615 C C . GLY A 1 111 ? -16.473 16.116 -0.861 1.00 49.20 86 GLY A C 1
ATOM 616 O O . GLY A 1 111 ? -15.459 16.224 -1.539 1.00 50.62 86 GLY A O 1
ATOM 617 N N . ALA A 1 112 ? -16.536 15.325 0.202 1.00 47.61 87 ALA A N 1
ATOM 618 C CA . ALA A 1 112 ? -15.364 14.562 0.657 1.00 46.09 87 ALA A CA 1
ATOM 619 C C . ALA A 1 112 ? -14.925 13.398 -0.256 1.00 43.80 87 ALA A C 1
ATOM 620 O O . ALA A 1 112 ? -13.883 12.803 -0.018 1.00 44.92 87 ALA A O 1
ATOM 622 N N . GLY A 1 113 ? -15.681 13.090 -1.303 1.00 40.90 88 GLY A N 1
ATOM 623 C CA . GLY A 1 113 ? -15.316 11.936 -2.158 1.00 36.82 88 GLY A CA 1
ATOM 624 C C . GLY A 1 113 ? -15.910 10.658 -1.581 1.00 33.66 88 GLY A C 1
ATOM 625 O O . GLY A 1 113 ? -16.623 10.700 -0.582 1.00 34.64 88 GLY A O 1
ATOM 626 N N . ALA A 1 114 ? -15.618 9.515 -2.195 1.00 30.04 89 ALA A N 1
ATOM 627 C CA . ALA A 1 114 ? -16.166 8.237 -1.727 1.00 27.80 89 ALA A CA 1
ATOM 628 C C . ALA A 1 114 ? -15.127 7.159 -1.904 1.00 27.61 89 ALA A C 1
ATOM 629 O O . ALA A 1 114 ? -14.327 7.210 -2.860 1.00 26.22 89 ALA A O 1
ATOM 631 N N . LEU A 1 115 ? -15.056 6.213 -0.956 1.00 25.77 90 LEU A N 1
ATOM 632 C CA . LEU A 1 115 ? -14.225 5.040 -1.145 1.00 26.49 90 LEU A CA 1
ATOM 633 C C . LEU A 1 115 ? -15.098 4.007 -1.828 1.00 25.11 90 LEU A C 1
ATOM 634 O O . LEU A 1 115 ? -16.317 3.978 -1.634 1.00 24.18 90 LEU A O 1
ATOM 639 N N . LEU A 1 116 ? -14.463 3.114 -2.580 1.00 25.09 91 LEU A N 1
ATOM 640 C CA . LEU A 1 116 ? -15.138 2.061 -3.324 1.00 26.20 91 LEU A CA 1
ATOM 641 C C . LEU A 1 116 ? -14.454 0.748 -2.948 1.00 26.16 91 LEU A C 1
ATOM 642 O O . LEU A 1 116 ? -13.225 0.710 -2.688 1.00 27.39 91 LEU A O 1
ATOM 647 N N . ARG A 1 117 ? -15.245 -0.316 -2.897 1.00 26.23 92 ARG A N 1
ATOM 648 C CA . ARG A 1 117 ? -14.672 -1.657 -2.628 1.00 25.90 92 ARG A CA 1
ATOM 649 C C . ARG A 1 117 ? -15.483 -2.677 -3.412 1.00 25.95 92 ARG A C 1
ATOM 650 O O . ARG A 1 117 ? -16.724 -2.716 -3.315 1.00 26.97 92 ARG A O 1
ATOM 658 N N . MET A 1 118 ? -14.818 -3.481 -4.257 1.00 25.27 93 MET A N 1
ATOM 659 C CA . MET A 1 118 ? -15.496 -4.533 -4.986 1.00 24.82 93 MET A CA 1
ATOM 660 C C . MET A 1 118 ? -14.942 -5.866 -4.499 1.00 23.36 93 MET A C 1
ATOM 661 O O . MET A 1 118 ? -13.751 -5.971 -4.289 1.00 24.92 93 MET A O 1
ATOM 666 N N . SER A 1 119 ? -15.817 -6.827 -4.231 1.00 22.04 94 SER A N 1
ATOM 667 C CA . SER A 1 119 ? -15.400 -8.168 -3.799 1.00 23.73 94 SER A CA 1
ATOM 668 C C . SER A 1 119 ? -15.915 -9.162 -4.800 1.00 22.34 94 SER A C 1
ATOM 669 O O . SER A 1 119 ? -17.108 -9.156 -5.089 1.00 23.39 94 SER A O 1
ATOM 672 N N . VAL A 1 120 ? -15.021 -10.021 -5.289 1.00 22.49 95 VAL A N 1
ATOM 673 C CA . VAL A 1 120 ? -15.404 -11.121 -6.187 1.00 20.01 95 VAL A CA 1
ATOM 674 C C . VAL A 1 120 ? -15.209 -12.455 -5.438 1.00 21.17 95 VAL A C 1
ATOM 675 O O . VAL A 1 120 ? -14.132 -12.713 -4.904 1.00 20.71 95 VAL A O 1
ATOM 679 N N . GLY A 1 121 ? -16.233 -13.272 -5.380 1.00 20.50 96 GLY A N 1
ATOM 680 C CA . GLY A 1 121 ? -16.159 -14.474 -4.520 1.00 22.22 96 GLY A CA 1
ATOM 681 C C . GLY A 1 121 ? -15.786 -15.704 -5.271 1.00 22.47 96 GLY A C 1
ATOM 682 O O . GLY A 1 121 ? -15.291 -15.634 -6.399 1.00 21.66 96 GLY A O 1
ATOM 683 N N . ALA A 1 122 ? -16.090 -16.857 -4.665 1.00 22.62 97 ALA A N 1
ATOM 684 C CA . ALA A 1 122 ? -15.701 -18.175 -5.190 1.00 23.55 97 ALA A CA 1
ATOM 685 C C . ALA A 1 122 ? -16.599 -18.536 -6.367 1.00 24.43 97 ALA A C 1
ATOM 686 O O . ALA A 1 122 ? -17.734 -18.081 -6.438 1.00 25.37 97 ALA A O 1
ATOM 688 N N . PRO A 1 123 ? -16.110 -19.365 -7.279 1.00 25.98 98 PRO A N 1
ATOM 689 C CA . PRO A 1 123 ? -16.911 -19.780 -8.433 1.00 26.37 98 PRO A CA 1
ATOM 690 C C . PRO A 1 123 ? -18.016 -20.737 -8.046 1.00 27.42 98 PRO A C 1
ATOM 691 O O . PRO A 1 123 ? -17.846 -21.548 -7.116 1.00 28.59 98 PRO A O 1
ATOM 695 N N . ASP A 1 124 ? -19.175 -20.627 -8.676 1.00 26.55 99 ASP A N 1
ATOM 696 C CA . ASP A 1 124 ? -20.199 -21.634 -8.495 1.00 27.51 99 ASP A CA 1
ATOM 697 C C . ASP A 1 124 ? -19.832 -22.818 -9.424 1.00 27.31 99 ASP A C 1
ATOM 698 O O . ASP A 1 124 ? -18.768 -22.806 -10.089 1.00 26.28 99 ASP A O 1
ATOM 703 N N . GLU A 1 125 ? -20.665 -23.856 -9.439 1.00 28.98 100 GLU A N 1
ATOM 704 C CA . GLU A 1 125 ? -20.321 -25.070 -10.227 1.00 30.82 100 GLU A CA 1
ATOM 705 C C . GLU A 1 125 ? -20.155 -24.737 -11.725 1.00 29.85 100 GLU A C 1
ATOM 706 O O . GLU A 1 125 ? -19.292 -25.316 -12.398 1.00 30.79 100 GLU A O 1
ATOM 712 N N . SER A 1 126 ? -20.925 -23.759 -12.213 1.00 27.64 101 SER A N 1
ATOM 713 C CA . SER A 1 126 ? -20.816 -23.300 -13.596 1.00 26.08 101 SER A CA 1
ATOM 714 C C . SER A 1 126 ? -19.565 -22.392 -13.894 1.00 24.22 101 SER A C 1
ATOM 715 O O . SER A 1 126 ? -19.289 -22.059 -15.067 1.00 23.37 101 SER A O 1
ATOM 718 N N . GLY A 1 127 ? -18.803 -22.025 -12.855 1.00 20.92 102 GLY A N 1
ATOM 719 C CA . GLY A 1 127 ? -17.618 -21.240 -13.022 1.00 20.83 102 GLY A CA 1
ATOM 720 C C . GLY A 1 127 ? -17.899 -19.715 -12.908 1.00 20.91 102 GLY A C 1
ATOM 721 O O . GLY A 1 127 ? -16.959 -18.949 -12.985 1.00 21.92 102 GLY A O 1
ATOM 722 N N . ARG A 1 128 ? -19.161 -19.321 -12.689 1.00 20.67 103 ARG A N 1
ATOM 723 C CA . ARG A 1 128 ? -19.531 -17.909 -12.498 1.00 20.72 103 ARG A CA 1
ATOM 724 C C . ARG A 1 128 ? -19.177 -17.453 -11.081 1.00 21.21 103 ARG A C 1
ATOM 725 O O . ARG A 1 128 ? -19.053 -18.296 -10.154 1.00 19.68 103 ARG A O 1
ATOM 733 N N . ARG A 1 129 ? -18.997 -16.137 -10.909 1.00 19.98 104 ARG A N 1
ATOM 734 C CA . ARG A 1 129 ? -18.733 -15.618 -9.582 1.00 20.37 104 ARG A CA 1
ATOM 735 C C . ARG A 1 129 ? -19.644 -14.438 -9.254 1.00 21.55 104 ARG A C 1
ATOM 736 O O . ARG A 1 129 ? -20.038 -13.672 -10.156 1.00 20.19 104 ARG A O 1
ATOM 744 N N . THR A 1 130 ? -19.958 -14.270 -7.966 1.00 20.69 105 THR A N 1
ATOM 745 C CA . THR A 1 130 ? -20.669 -13.091 -7.511 1.00 22.82 105 THR A CA 1
ATOM 746 C C . THR A 1 130 ? -19.731 -11.921 -7.352 1.00 21.26 105 THR A C 1
ATOM 747 O O . THR A 1 130 ? -18.588 -12.056 -6.870 1.00 22.16 105 THR A O 1
ATOM 751 N N . ILE A 1 131 ? -20.201 -10.735 -7.719 1.00 20.20 106 ILE A N 1
ATOM 752 C CA . ILE A 1 131 ? -19.429 -9.550 -7.423 1.00 19.24 106 ILE A CA 1
ATOM 753 C C . ILE A 1 131 ? -20.337 -8.589 -6.604 1.00 21.84 106 ILE A C 1
ATOM 754 O O . ILE A 1 131 ? -21.515 -8.398 -6.902 1.00 20.74 106 ILE A O 1
ATOM 759 N N . ASP A 1 132 ? -19.780 -8.033 -5.552 1.00 23.61 107 ASP A N 1
ATOM 760 C CA . ASP A 1 132 ? -20.499 -7.058 -4.720 1.00 25.69 107 ASP A CA 1
ATOM 761 C C . ASP A 1 132 ? -19.801 -5.741 -4.801 1.00 24.71 107 ASP A C 1
ATOM 762 O O . ASP A 1 132 ? -18.558 -5.668 -4.842 1.00 24.84 107 ASP A O 1
ATOM 767 N N . VAL A 1 133 ? -20.567 -4.649 -4.794 1.00 24.36 108 VAL A N 1
ATOM 768 C CA . VAL A 1 133 ? -19.897 -3.372 -4.818 1.00 22.84 108 VAL A CA 1
ATOM 769 C C . VAL A 1 133 ? -20.356 -2.522 -3.646 1.00 22.81 108 VAL A C 1
ATOM 770 O O . VAL A 1 133 ? -21.552 -2.310 -3.495 1.00 24.41 108 VAL A O 1
ATOM 774 N N . HIS A 1 134 ? -19.410 -2.025 -2.872 1.00 21.28 109 HIS A N 1
ATOM 775 C CA . HIS A 1 134 ? -19.700 -1.200 -1.688 1.00 21.88 109 HIS A CA 1
ATOM 776 C C . HIS A 1 134 ? -19.043 0.148 -1.839 1.00 21.88 109 HIS A C 1
ATOM 777 O O . HIS A 1 134 ? -18.003 0.310 -2.511 1.00 22.32 109 HIS A O 1
ATOM 784 N N . ALA A 1 135 ? -19.600 1.133 -1.140 1.00 21.78 110 ALA A N 1
ATOM 785 C CA . ALA A 1 135 ? -18.971 2.429 -1.083 1.00 22.81 110 ALA A CA 1
ATOM 786 C C . ALA A 1 135 ? -19.064 3.013 0.321 1.00 23.37 110 ALA A C 1
ATOM 787 O O . ALA A 1 135 ? -19.959 2.612 1.084 1.00 23.83 110 ALA A O 1
ATOM 789 N N . ALA A 1 136 ? -18.225 3.999 0.621 1.00 23.73 111 ALA A N 1
ATOM 790 C CA . ALA A 1 136 ? -18.305 4.656 1.946 1.00 26.20 111 ALA A CA 1
ATOM 791 C C . ALA A 1 136 ? -17.869 6.096 1.802 1.00 28.01 111 ALA A C 1
ATOM 792 O O . ALA A 1 136 ? -17.099 6.407 0.901 1.00 29.42 111 ALA A O 1
ATOM 794 N N . GLU A 1 137 ? -18.316 6.979 2.692 1.00 30.13 112 GLU A N 1
ATOM 795 C CA . GLU A 1 137 ? -17.706 8.312 2.752 1.00 32.27 112 GLU A CA 1
ATOM 796 C C . GLU A 1 137 ? -16.222 8.175 3.011 1.00 33.48 112 GLU A C 1
ATOM 797 O O . GLU A 1 137 ? -15.771 7.318 3.812 1.00 30.54 112 GLU A O 1
ATOM 803 N N . ASP A 1 138 ? -15.427 9.025 2.360 1.00 34.40 113 ASP A N 1
ATOM 804 C CA . ASP A 1 138 ? -13.974 8.933 2.484 1.00 37.41 113 ASP A CA 1
ATOM 805 C C . ASP A 1 138 ? -13.533 9.088 3.944 1.00 36.73 113 ASP A C 1
ATOM 806 O O . ASP A 1 138 ? -14.082 9.913 4.683 1.00 37.51 113 ASP A O 1
ATOM 811 N N . VAL A 1 139 ? -12.561 8.275 4.362 1.00 36.20 114 VAL A N 1
ATOM 812 C CA . VAL A 1 139 ? -11.997 8.328 5.712 1.00 35.37 114 VAL A CA 1
ATOM 813 C C . VAL A 1 139 ? -10.508 8.102 5.627 1.00 35.46 114 VAL A C 1
ATOM 814 O O . VAL A 1 139 ? -10.039 7.458 4.705 1.00 35.38 114 VAL A O 1
ATOM 818 N N . ALA A 1 140 ? -9.792 8.579 6.636 1.00 35.35 115 ALA A N 1
ATOM 819 C CA . ALA A 1 140 ? -8.342 8.500 6.663 1.00 36.97 115 ALA A CA 1
ATOM 820 C C . ALA A 1 140 ? -7.885 7.089 6.976 1.00 36.35 115 ALA A C 1
ATOM 821 O O . ALA A 1 140 ? -6.913 6.617 6.415 1.00 37.22 115 ALA A O 1
ATOM 823 N N . ASP A 1 141 ? -8.580 6.448 7.905 1.00 35.08 116 ASP A N 1
ATOM 824 C CA . ASP A 1 141 ? -8.246 5.098 8.363 1.00 33.65 116 ASP A CA 1
ATOM 825 C C . ASP A 1 141 ? -9.312 4.141 7.854 1.00 32.05 116 ASP A C 1
ATOM 826 O O . ASP A 1 141 ? -10.496 4.325 8.176 1.00 31.22 116 ASP A O 1
ATOM 831 N N . LEU A 1 142 ? -8.917 3.165 7.029 1.00 30.40 117 LEU A N 1
ATOM 832 C CA . LEU A 1 142 ? -9.891 2.291 6.413 1.00 29.81 117 LEU A CA 1
ATOM 833 C C . LEU A 1 142 ? -10.726 1.531 7.467 1.00 28.56 117 LEU A C 1
ATOM 834 O O . LEU A 1 142 ? -11.840 1.089 7.173 1.00 27.04 117 LEU A O 1
ATOM 839 N N . ALA A 1 143 ? -10.197 1.373 8.678 1.00 28.41 118 ALA A N 1
ATOM 840 C CA . ALA A 1 143 ? -10.999 0.644 9.706 1.00 29.30 118 ALA A CA 1
ATOM 841 C C . ALA A 1 143 ? -12.277 1.423 10.016 1.00 28.77 118 ALA A C 1
ATOM 842 O O . ALA A 1 143 ? -13.282 0.852 10.445 1.00 29.57 118 ALA A O 1
ATOM 844 N N . ASP A 1 144 ? -12.258 2.728 9.767 1.00 28.26 119 ASP A N 1
ATOM 845 C CA . ASP A 1 144 ? -13.414 3.580 10.052 1.00 28.34 119 ASP A CA 1
ATOM 846 C C . ASP A 1 144 ? -14.478 3.631 8.952 1.00 25.86 119 ASP A C 1
ATOM 847 O O . ASP A 1 144 ? -15.520 4.264 9.143 1.00 25.75 119 ASP A O 1
ATOM 852 N N . ALA A 1 145 ? -14.254 2.944 7.823 1.00 24.41 120 ALA A N 1
ATOM 853 C CA . ALA A 1 145 ? -15.100 3.123 6.642 1.00 22.83 120 ALA A CA 1
ATOM 854 C C . ALA A 1 145 ? -16.520 2.605 6.905 1.00 23.81 120 ALA A C 1
ATOM 855 O O . ALA A 1 145 ? -16.708 1.458 7.327 1.00 23.21 120 ALA A O 1
ATOM 857 N N . GLN A 1 146 ? -17.509 3.439 6.652 1.00 22.93 121 GLN A N 1
ATOM 858 C CA . GLN A 1 146 ? -18.888 3.038 6.850 1.00 23.06 121 GLN A CA 1
ATOM 859 C C . GLN A 1 146 ? -19.492 2.482 5.574 1.00 22.92 121 GLN A C 1
ATOM 860 O O . GLN A 1 146 ? -20.348 3.112 4.948 1.00 23.62 121 GLN A O 1
ATOM 866 N N . TRP A 1 147 ? -19.067 1.284 5.187 1.00 21.54 122 TRP A N 1
ATOM 867 C CA . TRP A 1 147 ? -19.513 0.674 3.934 1.00 22.25 122 TRP A CA 1
ATOM 868 C C . TRP A 1 147 ? -20.998 0.497 3.836 1.00 23.48 122 TRP A C 1
ATOM 869 O O . TRP A 1 147 ? -21.637 0.105 4.815 1.00 22.12 122 TRP A O 1
ATOM 880 N N . SER A 1 148 ? -21.550 0.784 2.655 1.00 22.99 123 SER A N 1
ATOM 881 C CA . SER A 1 148 ? -22.915 0.470 2.321 1.00 25.49 123 SER A CA 1
ATOM 882 C C . SER A 1 148 ? -22.882 -0.233 0.963 1.00 24.41 123 SER A C 1
ATOM 883 O O . SER A 1 148 ? -22.075 0.122 0.127 1.00 22.77 123 SER A O 1
ATOM 886 N N . GLN A 1 149 ? -23.794 -1.161 0.739 1.00 25.17 124 GLN A N 1
ATOM 887 C CA . GLN A 1 149 ? -23.812 -1.904 -0.529 1.00 26.16 124 GLN A CA 1
ATOM 888 C C . GLN A 1 149 ? -24.528 -1.108 -1.616 1.00 26.28 124 GLN A C 1
ATOM 889 O O . GLN A 1 149 ? -25.636 -0.622 -1.365 1.00 26.33 124 GLN A O 1
ATOM 895 N N . HIS A 1 150 ? -23.910 -0.934 -2.789 1.00 24.00 125 HIS A N 1
ATOM 896 C CA . HIS A 1 150 ? -24.580 -0.175 -3.862 1.00 24.17 125 HIS A CA 1
ATOM 897 C C . HIS A 1 150 ? -24.952 -1.024 -5.078 1.00 25.47 125 HIS A C 1
ATOM 898 O O . HIS A 1 150 ? -25.879 -0.656 -5.827 1.00 25.43 125 HIS A O 1
ATOM 905 N N . ALA A 1 151 ? -24.256 -2.151 -5.270 1.00 23.93 126 ALA A N 1
ATOM 906 C CA . ALA A 1 151 ? -24.588 -3.016 -6.424 1.00 23.85 126 ALA A CA 1
ATOM 907 C C . ALA A 1 151 ? -24.182 -4.449 -6.121 1.00 23.90 126 ALA A C 1
ATOM 908 O O . ALA A 1 151 ? -23.279 -4.672 -5.326 1.00 23.95 126 ALA A O 1
ATOM 910 N N . THR A 1 152 ? -24.771 -5.381 -6.859 1.00 22.67 127 THR A N 1
ATOM 911 C CA . THR A 1 152 ? -24.359 -6.765 -6.793 1.00 22.87 127 THR A CA 1
ATOM 912 C C . THR A 1 152 ? -24.684 -7.419 -8.124 1.00 21.41 127 THR A C 1
ATOM 913 O O . THR A 1 152 ? -25.645 -7.025 -8.813 1.00 22.37 127 THR A O 1
ATOM 917 N N . GLY A 1 153 ? -23.888 -8.393 -8.512 1.00 20.62 128 GLY A N 1
ATOM 918 C CA . GLY A 1 153 ? -24.132 -9.051 -9.797 1.00 20.71 128 GLY A CA 1
ATOM 919 C C . GLY A 1 153 ? -23.326 -10.327 -9.925 1.00 20.86 128 GLY A C 1
ATOM 920 O O . GLY A 1 153 ? -22.873 -10.901 -8.907 1.00 19.02 128 GLY A O 1
ATOM 921 N N . THR A 1 154 ? -23.108 -10.736 -11.170 1.00 19.06 129 THR A N 1
ATOM 922 C CA . THR A 1 154 ? -22.502 -12.015 -11.493 1.00 20.45 129 THR A CA 1
ATOM 923 C C . THR A 1 154 ? -21.575 -11.833 -12.679 1.00 19.95 129 THR A C 1
ATOM 924 O O . THR A 1 154 ? -21.952 -11.162 -13.658 1.00 21.56 129 THR A O 1
ATOM 928 N N . LEU A 1 155 ? -20.359 -12.382 -12.586 1.00 18.46 130 LEU A N 1
ATOM 929 C CA . LEU A 1 155 ? -19.369 -12.329 -13.639 1.00 17.29 130 LEU A CA 1
ATOM 930 C C . LEU A 1 155 ? -19.377 -13.686 -14.299 1.00 17.84 130 LEU A C 1
ATOM 931 O O . LEU A 1 155 ? -19.491 -14.743 -13.603 1.00 18.60 130 LEU A O 1
ATOM 936 N N . ALA A 1 156 ? -19.202 -13.710 -15.609 1.00 19.00 131 ALA A N 1
ATOM 937 C CA . ALA A 1 156 ? -19.215 -15.013 -16.321 1.00 18.83 131 ALA A CA 1
ATOM 938 C C . ALA A 1 156 ? -18.216 -14.992 -17.454 1.00 19.16 131 ALA A C 1
ATOM 939 O O . ALA A 1 156 ? -17.527 -14.003 -17.715 1.00 17.86 131 ALA A O 1
ATOM 941 N N . GLN A 1 157 ? -18.233 -16.072 -18.225 1.00 17.28 132 GLN A N 1
ATOM 942 C CA . GLN A 1 157 ? -17.230 -16.297 -19.258 1.00 17.59 132 GLN A CA 1
ATOM 943 C C . GLN A 1 157 ? -17.483 -15.468 -20.556 1.00 18.45 132 GLN A C 1
ATOM 944 O O . GLN A 1 157 ? -18.618 -15.191 -20.905 1.00 18.52 132 GLN A O 1
ATOM 950 N N . GLY A 1 158 ? -16.385 -15.152 -21.227 1.00 21.19 133 GLY A N 1
ATOM 951 C CA . GLY A 1 158 ? -16.362 -14.341 -22.439 1.00 21.96 133 GLY A CA 1
ATOM 952 C C . GLY A 1 158 ? -17.071 -15.077 -23.565 1.00 23.87 133 GLY A C 1
ATOM 953 O O . GLY A 1 158 ? -17.133 -16.357 -23.600 1.00 21.95 133 GLY A O 1
ATOM 954 N N . VAL A 1 159 ? -17.662 -14.289 -24.452 1.00 22.27 134 VAL A N 1
ATOM 955 C CA . VAL A 1 159 ? -18.338 -14.840 -25.610 1.00 23.93 134 VAL A CA 1
ATOM 956 C C . VAL A 1 159 ? -17.813 -14.169 -26.871 1.00 24.17 134 VAL A C 1
ATOM 957 O O . VAL A 1 159 ? -17.249 -13.070 -26.812 1.00 24.27 134 VAL A O 1
ATOM 961 N N . ALA A 1 160 ? -17.962 -14.840 -28.018 1.00 23.87 135 ALA A N 1
ATOM 962 C CA . ALA A 1 160 ? -17.357 -14.336 -29.232 1.00 24.10 135 ALA A CA 1
ATOM 963 C C . ALA A 1 160 ? -18.087 -13.072 -29.756 1.00 24.15 135 ALA A C 1
ATOM 964 O O . ALA A 1 160 ? -19.277 -12.932 -29.579 1.00 24.48 135 ALA A O 1
ATOM 966 N N . ALA A 1 161 ? -17.352 -12.246 -30.474 1.00 25.34 136 ALA A N 1
ATOM 967 C CA . ALA A 1 161 ? -17.883 -11.058 -31.129 1.00 27.80 136 ALA A CA 1
ATOM 968 C C . ALA A 1 161 ? -18.519 -11.437 -32.458 1.00 29.88 136 ALA A C 1
ATOM 969 O O . ALA A 1 161 ? -17.916 -12.152 -33.228 1.00 27.76 136 ALA A O 1
ATOM 971 N N . GLY A 1 162 ? -19.708 -10.931 -32.736 1.00 31.72 137 GLY A N 1
ATOM 972 C CA . GLY A 1 162 ? -20.178 -10.927 -34.145 1.00 33.02 137 GLY A CA 1
ATOM 973 C C . GLY A 1 162 ? -19.206 -10.290 -35.163 1.00 34.35 137 GLY A C 1
ATOM 974 O O . GLY A 1 162 ? -18.133 -9.759 -34.832 1.00 33.82 137 GLY A O 1
ATOM 975 N N . PRO A 1 163 ? -19.588 -10.331 -36.451 1.00 35.39 138 PRO A N 1
ATOM 976 C CA . PRO A 1 163 ? -18.773 -9.815 -37.541 1.00 35.71 138 PRO A CA 1
ATOM 977 C C . PRO A 1 163 ? -18.935 -8.272 -37.598 1.00 35.77 138 PRO A C 1
ATOM 978 O O . PRO A 1 163 ? -19.873 -7.726 -37.001 1.00 34.46 138 PRO A O 1
ATOM 982 N N . ARG A 1 164 ? -17.995 -7.618 -38.272 1.00 38.09 139 ARG A N 1
ATOM 983 C CA . ARG A 1 164 ? -18.031 -6.183 -38.541 1.00 39.12 139 ARG A CA 1
ATOM 984 C C . ARG A 1 164 ? -19.328 -5.789 -39.227 1.00 40.53 139 ARG A C 1
ATOM 985 O O . ARG A 1 164 ? -19.853 -6.515 -40.067 1.00 40.10 139 ARG A O 1
ATOM 993 N N . ASP A 1 165 ? -19.866 -4.635 -38.858 1.00 40.79 140 ASP A N 1
ATOM 994 C CA . ASP A 1 165 ? -21.119 -4.181 -39.406 1.00 42.24 140 ASP A CA 1
ATOM 995 C C . ASP A 1 165 ? -20.742 -3.412 -40.665 1.00 42.17 140 ASP A C 1
ATOM 996 O O . ASP A 1 165 ? -19.928 -2.492 -40.610 1.00 40.70 140 ASP A O 1
ATOM 1001 N N . THR A 1 166 ? -21.309 -3.792 -41.805 1.00 42.56 141 THR A N 1
ATOM 1002 C CA . THR A 1 166 ? -20.938 -3.094 -43.048 1.00 43.81 141 THR A CA 1
ATOM 1003 C C . THR A 1 166 ? -22.141 -2.407 -43.710 1.00 43.41 141 THR A C 1
ATOM 1004 O O . THR A 1 166 ? -22.007 -1.793 -44.773 1.00 43.73 141 THR A O 1
ATOM 1008 N N . GLU A 1 167 ? -23.301 -2.519 -43.066 1.00 42.89 142 GLU A N 1
ATOM 1009 C CA . GLU A 1 167 ? -24.544 -1.916 -43.517 1.00 42.70 142 GLU A CA 1
ATOM 1010 C C . GLU A 1 167 ? -24.511 -0.379 -43.454 1.00 41.86 142 GLU A C 1
ATOM 1011 O O . GLU A 1 167 ? -23.752 0.197 -42.691 1.00 40.83 142 GLU A O 1
ATOM 1017 N N . GLN A 1 168 ? -25.339 0.277 -44.258 1.00 40.50 143 GLN A N 1
ATOM 1018 C CA . GLN A 1 168 ? -25.349 1.742 -44.338 1.00 39.84 143 GLN A CA 1
ATOM 1019 C C . GLN A 1 168 ? -25.634 2.329 -42.939 1.00 37.16 143 GLN A C 1
ATOM 1020 O O . GLN A 1 168 ? -26.486 1.802 -42.228 1.00 36.41 143 GLN A O 1
ATOM 1026 N N . TRP A 1 169 ? -24.971 3.432 -42.571 1.00 36.02 144 TRP A N 1
ATOM 1027 C CA . TRP A 1 169 ? -25.171 4.062 -41.235 1.00 33.81 144 TRP A CA 1
ATOM 1028 C C . TRP A 1 169 ? -25.693 5.512 -41.300 1.00 33.87 144 TRP A C 1
ATOM 1029 O O . TRP A 1 169 ? -25.057 6.325 -41.906 1.00 33.38 144 TRP A O 1
ATOM 1040 N N . PRO A 1 170 ? -26.851 5.823 -40.701 1.00 33.37 145 PRO A N 1
ATOM 1041 C CA . PRO A 1 170 ? -27.770 4.858 -40.121 1.00 35.10 145 PRO A CA 1
ATOM 1042 C C . PRO A 1 170 ? -28.436 4.032 -41.237 1.00 36.81 145 PRO A C 1
ATOM 1043 O O . PRO A 1 170 ? -28.230 4.317 -42.427 1.00 36.39 145 PRO A O 1
ATOM 1047 N N . PRO A 1 171 ? -29.262 3.046 -40.866 1.00 38.72 146 PRO A N 1
ATOM 1048 C CA . PRO A 1 171 ? -29.917 2.253 -41.924 1.00 40.24 146 PRO A CA 1
ATOM 1049 C C . PRO A 1 171 ? -30.735 3.132 -42.893 1.00 42.35 146 PRO A C 1
ATOM 1050 O O . PRO A 1 171 ? -31.135 4.248 -42.535 1.00 42.41 146 PRO A O 1
ATOM 1054 N N . GLU A 1 172 ? -31.039 2.594 -44.078 1.00 44.25 147 GLU A N 1
ATOM 1055 C CA . GLU A 1 172 ? -31.720 3.346 -45.154 1.00 45.85 147 GLU A CA 1
ATOM 1056 C C . GLU A 1 172 ? -32.972 4.146 -44.780 1.00 44.94 147 GLU A C 1
ATOM 1057 O O . GLU A 1 172 ? -33.086 5.328 -45.150 1.00 46.12 147 GLU A O 1
ATOM 1063 N N . ASP A 1 173 ? -33.916 3.538 -44.072 1.00 43.44 148 ASP A N 1
ATOM 1064 C CA . ASP A 1 173 ? -35.147 4.269 -43.747 1.00 42.29 148 ASP A CA 1
ATOM 1065 C C . ASP A 1 173 ? -35.134 5.045 -42.434 1.00 39.30 148 ASP A C 1
ATOM 1066 O O . ASP A 1 173 ? -36.197 5.349 -41.888 1.00 37.69 148 ASP A O 1
ATOM 1071 N N . ALA A 1 174 ? -33.959 5.293 -41.869 1.00 36.68 149 ALA A N 1
ATOM 1072 C CA . ALA A 1 174 ? -33.942 5.850 -40.519 1.00 34.23 149 ALA A CA 1
ATOM 1073 C C . ALA A 1 174 ? -34.091 7.353 -40.691 1.00 32.20 149 ALA A C 1
ATOM 1074 O O . ALA A 1 174 ? -33.625 7.887 -41.687 1.00 33.47 149 ALA A O 1
ATOM 1076 N N . VAL A 1 175 ? -34.792 7.998 -39.776 1.00 28.76 150 VAL A N 1
ATOM 1077 C CA . VAL A 1 175 ? -34.976 9.426 -39.848 1.00 27.11 150 VAL A CA 1
ATOM 1078 C C . VAL A 1 175 ? -34.288 10.121 -38.679 1.00 25.44 150 VAL A C 1
ATOM 1079 O O . VAL A 1 175 ? -34.220 9.593 -37.560 1.00 24.02 150 VAL A O 1
ATOM 1083 N N . ARG A 1 176 ? -33.803 11.321 -38.947 1.00 23.98 151 ARG A N 1
ATOM 1084 C CA . ARG A 1 176 ? -33.116 12.065 -37.931 1.00 24.22 151 ARG A CA 1
ATOM 1085 C C . ARG A 1 176 ? -33.998 12.326 -36.751 1.00 25.87 151 ARG A C 1
ATOM 1086 O O . ARG A 1 176 ? -35.214 12.678 -36.883 1.00 25.14 151 ARG A O 1
ATOM 1094 N N . ILE A 1 177 ? -33.379 12.193 -35.563 1.00 24.50 152 ILE A N 1
ATOM 1095 C CA . ILE A 1 177 ? -33.980 12.662 -34.329 1.00 26.77 152 ILE A CA 1
ATOM 1096 C C . ILE A 1 177 ? -33.349 14.003 -33.990 1.00 26.73 152 ILE A C 1
ATOM 1097 O O . ILE A 1 177 ? -32.135 14.069 -33.700 1.00 26.92 152 ILE A O 1
ATOM 1102 N N . PRO A 1 178 ? -34.118 15.097 -34.084 1.00 27.56 153 PRO A N 1
ATOM 1103 C CA . PRO A 1 178 ? -33.401 16.368 -33.783 1.00 28.85 153 PRO A CA 1
ATOM 1104 C C . PRO A 1 178 ? -32.996 16.443 -32.282 1.00 29.07 153 PRO A C 1
ATOM 1105 O O . PRO A 1 178 ? -33.810 16.123 -31.431 1.00 28.72 153 PRO A O 1
ATOM 1109 N N . LEU A 1 179 ? -31.768 16.852 -31.990 1.00 30.48 154 LEU A N 1
ATOM 1110 C CA . LEU A 1 179 ? -31.253 16.808 -30.595 1.00 31.55 154 LEU A CA 1
ATOM 1111 C C . LEU A 1 179 ? -31.182 18.184 -29.910 1.00 33.98 154 LEU A C 1
ATOM 1112 O O . LEU A 1 179 ? -30.774 18.293 -28.757 1.00 33.53 154 LEU A O 1
ATOM 1117 N N . ASP A 1 180 ? -31.612 19.236 -30.607 1.00 35.67 155 ASP A N 1
ATOM 1118 C CA . ASP A 1 180 ? -31.347 20.606 -30.154 1.00 38.25 155 ASP A CA 1
ATOM 1119 C C . ASP A 1 180 ? -31.723 20.924 -28.707 1.00 38.31 155 ASP A C 1
ATOM 1120 O O . ASP A 1 180 ? -30.890 21.436 -27.933 1.00 38.84 155 ASP A O 1
ATOM 1125 N N . ASP A 1 181 ? -32.938 20.649 -28.294 1.00 38.00 156 ASP A N 1
ATOM 1126 C CA . ASP A 1 181 ? -33.207 20.96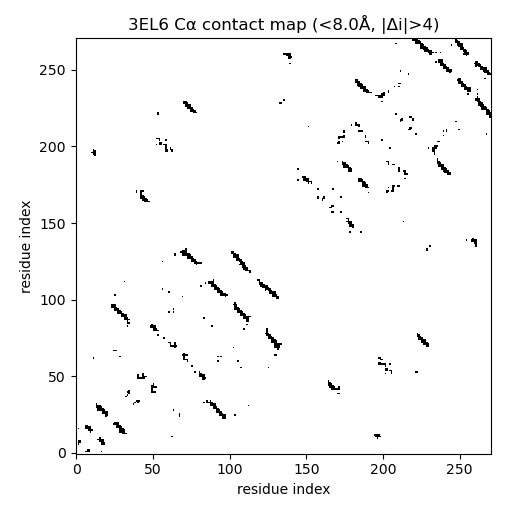2 -26.891 1.00 39.14 156 ASP A CA 1
ATOM 1127 C C . ASP A 1 181 ? -33.273 19.689 -26.045 1.00 36.90 156 ASP A C 1
ATOM 1128 O O . ASP A 1 181 ? -33.966 19.637 -25.030 1.00 36.20 156 ASP A O 1
ATOM 1133 N N . HIS A 1 182 ? -32.574 18.655 -26.493 1.00 35.02 157 HIS A N 1
ATOM 1134 C CA . HIS A 1 182 ? -32.607 17.379 -25.754 1.00 33.19 157 HIS A CA 1
ATOM 1135 C C . HIS A 1 182 ? -32.165 17.585 -24.303 1.00 31.98 157 HIS A C 1
ATOM 1136 O O . HIS A 1 182 ? -32.879 17.203 -23.391 1.00 31.99 157 HIS A O 1
ATOM 1143 N N . TYR A 1 183 ? -30.992 18.190 -24.096 1.00 31.17 158 TYR A N 1
ATOM 1144 C CA . TYR A 1 183 ? -30.413 18.315 -22.742 1.00 31.99 158 TYR A CA 1
ATOM 1145 C C . TYR A 1 183 ? -31.120 19.403 -21.934 1.00 34.59 158 TYR A C 1
ATOM 1146 O O . TYR A 1 183 ? -31.257 19.303 -20.703 1.00 33.68 158 TYR A O 1
ATOM 1155 N N . ASP A 1 184 ? -31.605 20.428 -22.648 1.00 36.92 159 ASP A N 1
ATOM 1156 C CA . ASP A 1 184 ? -32.440 21.473 -22.028 1.00 40.13 159 ASP A CA 1
ATOM 1157 C C . ASP A 1 184 ? -33.705 20.859 -21.470 1.00 39.73 159 ASP A C 1
ATOM 1158 O O . ASP A 1 184 ? -34.046 21.064 -20.308 1.00 40.99 159 ASP A O 1
ATOM 1163 N N . GLY A 1 185 ? -34.407 20.102 -22.302 1.00 40.51 160 GLY A N 1
ATOM 1164 C CA . GLY A 1 185 ? -35.581 19.361 -21.868 1.00 40.26 160 GLY A CA 1
ATOM 1165 C C . GLY A 1 185 ? -35.296 18.527 -20.623 1.00 40.90 160 GLY A C 1
ATOM 1166 O O . GLY A 1 185 ? -36.052 18.566 -19.632 1.00 40.59 160 GLY A O 1
ATOM 1167 N N . LEU A 1 186 ? -34.222 17.738 -20.665 1.00 39.38 161 LEU A N 1
ATOM 1168 C CA . LEU A 1 186 ? -33.905 16.903 -19.517 1.00 39.39 161 LEU A CA 1
ATOM 1169 C C . LEU A 1 186 ? -33.649 17.731 -18.257 1.00 39.15 161 LEU A C 1
ATOM 1170 O O . LEU A 1 186 ? -34.137 17.383 -17.161 1.00 39.15 161 LEU A O 1
ATOM 1175 N N . ALA A 1 187 ? -32.868 18.802 -18.397 1.00 39.90 162 ALA A N 1
ATOM 1176 C CA . ALA A 1 187 ? -32.581 19.679 -17.275 1.00 41.44 162 ALA A CA 1
ATOM 1177 C C . ALA A 1 187 ? -33.880 20.170 -16.613 1.00 42.97 162 ALA A C 1
ATOM 1178 O O . ALA A 1 187 ? -34.010 20.124 -15.387 1.00 43.80 162 ALA A O 1
ATOM 1180 N N . GLU A 1 188 ? -34.857 20.586 -17.414 1.00 45.23 163 GLU A N 1
ATOM 1181 C CA . GLU A 1 188 ? -36.172 21.002 -16.877 1.00 47.16 163 GLU A CA 1
ATOM 1182 C C . GLU A 1 188 ? -36.721 19.962 -15.929 1.00 47.75 163 GLU A C 1
ATOM 1183 O O . GLU A 1 188 ? -37.263 20.287 -14.865 1.00 48.91 163 GLU A O 1
ATOM 1189 N N . GLN A 1 189 ? -36.587 18.708 -16.333 1.00 47.22 164 GLN A N 1
ATOM 1190 C CA . GLN A 1 189 ? -37.115 17.583 -15.599 1.00 47.41 164 GLN A CA 1
ATOM 1191 C C . GLN A 1 189 ? -36.254 17.176 -14.403 1.00 46.25 164 GLN A C 1
ATOM 1192 O O . GLN A 1 189 ? -36.538 16.180 -13.766 1.00 47.18 164 GLN A O 1
ATOM 1198 N N . GLY A 1 190 ? -35.192 17.916 -14.121 1.00 44.81 165 GLY A N 1
ATOM 1199 C CA . GLY A 1 190 ? -34.362 17.610 -12.973 1.00 43.16 165 GLY A CA 1
ATOM 1200 C C . GLY A 1 190 ? -33.111 16.796 -13.280 1.00 42.15 165 GLY A C 1
ATOM 1201 O O . GLY A 1 190 ? -32.281 16.574 -12.381 1.00 41.30 165 GLY A O 1
ATOM 1202 N N . TYR A 1 191 ? -32.979 16.348 -14.534 1.00 39.67 166 TYR A N 1
ATOM 1203 C CA . TYR A 1 191 ? -31.794 15.596 -14.969 1.00 39.22 166 TYR A CA 1
ATOM 1204 C C . TYR A 1 191 ? -30.803 16.539 -15.632 1.00 37.42 166 TYR A C 1
ATOM 1205 O O . TYR A 1 191 ? -30.946 16.870 -16.805 1.00 37.41 166 TYR A O 1
ATOM 1214 N N . GLU A 1 192 ? -29.802 16.967 -14.884 1.00 35.85 167 GLU A N 1
ATOM 1215 C CA . GLU A 1 192 ? -28.920 17.997 -15.363 1.00 35.28 167 GLU A CA 1
ATOM 1216 C C . GLU A 1 192 ? -27.577 17.435 -15.754 1.00 33.73 167 GLU A C 1
ATOM 1217 O O . GLU A 1 192 ? -26.715 17.224 -14.896 1.00 32.72 167 GLU A O 1
ATOM 1223 N N . TYR A 1 193 ? -27.397 17.216 -17.053 1.00 31.72 168 TYR A N 1
ATOM 1224 C CA . TYR A 1 193 ? -26.122 16.718 -17.588 1.00 30.83 168 TYR A CA 1
ATOM 1225 C C . TYR A 1 193 ? -25.275 17.877 -18.068 1.00 29.66 168 TYR A C 1
ATOM 1226 O O . TYR A 1 193 ? -25.697 18.615 -18.968 1.00 30.50 168 TYR A O 1
ATOM 1235 N N . GLY A 1 194 ? -24.089 18.048 -17.502 1.00 27.95 169 GLY A N 1
ATOM 1236 C CA . GLY A 1 194 ? -23.178 19.094 -17.943 1.00 27.05 169 GLY A CA 1
ATOM 1237 C C . GLY A 1 194 ? -22.544 18.676 -19.255 1.00 25.85 169 GLY A C 1
ATOM 1238 O O . GLY A 1 194 ? -22.718 17.536 -19.689 1.00 25.47 169 GLY A O 1
ATOM 1239 N N . PRO A 1 195 ? -21.796 19.577 -19.895 1.00 26.28 170 PRO A N 1
ATOM 1240 C CA . PRO A 1 195 ? -21.181 19.277 -21.219 1.00 25.14 170 PRO A CA 1
ATOM 1241 C C . PRO A 1 195 ? -20.414 17.917 -21.273 1.00 24.63 170 PRO A C 1
ATOM 1242 O O . PRO A 1 195 ? -20.379 17.278 -22.301 1.00 22.59 170 PRO A O 1
ATOM 1246 N N . SER A 1 196 ? -19.758 17.522 -20.193 1.00 23.29 171 SER A N 1
ATOM 1247 C CA . SER A 1 196 ? -18.999 16.289 -20.222 1.00 23.16 171 SER A CA 1
ATOM 1248 C C . SER A 1 196 ? -19.909 15.081 -20.587 1.00 21.61 171 SER A C 1
ATOM 1249 O O . SER A 1 196 ? -19.479 14.167 -21.296 1.00 23.13 171 SER A O 1
ATOM 1252 N N . PHE A 1 197 ? -21.157 15.119 -20.129 1.00 20.94 172 PHE A N 1
ATOM 1253 C CA . PHE A 1 197 ? -22.140 14.068 -20.349 1.00 22.79 172 PHE A CA 1
ATOM 1254 C C . PHE A 1 197 ? -23.043 14.280 -21.554 1.00 23.01 172 PHE A C 1
ATOM 1255 O O . PHE A 1 197 ? -23.870 13.410 -21.849 1.00 23.26 172 PHE A O 1
ATOM 1263 N N . GLN A 1 198 ? -22.883 15.424 -22.244 1.00 21.03 173 GLN A N 1
ATOM 1264 C CA . GLN A 1 198 ? -23.730 15.718 -23.399 1.00 21.21 173 GLN A CA 1
ATOM 1265 C C . GLN A 1 198 ? -23.118 15.038 -24.612 1.00 22.00 173 GLN A C 1
ATOM 1266 O O . GLN A 1 198 ? -22.738 15.674 -25.611 1.00 23.61 173 GLN A O 1
ATOM 1272 N N . ALA A 1 199 ? -23.074 13.705 -24.587 1.00 20.51 174 ALA A N 1
ATOM 1273 C CA . ALA A 1 199 ? -22.252 12.962 -25.523 1.00 21.28 174 ALA A CA 1
ATOM 1274 C C . ALA A 1 199 ? -23.062 12.326 -26.662 1.00 22.25 174 ALA A C 1
ATOM 1275 O O . ALA A 1 199 ? -22.487 11.646 -27.490 1.00 20.85 174 ALA A O 1
ATOM 1277 N N . LEU A 1 200 ? -24.376 12.521 -26.676 1.00 22.32 175 LEU A N 1
ATOM 1278 C CA . LEU A 1 200 ? -25.185 12.116 -27.864 1.00 22.53 175 LEU A CA 1
ATOM 1279 C C . LEU A 1 200 ? -24.897 13.123 -28.987 1.00 22.51 175 LEU A C 1
ATOM 1280 O O . LEU A 1 200 ? -25.234 14.292 -28.831 1.00 24.48 175 LEU A O 1
ATOM 1285 N N . ARG A 1 201 ? -24.161 12.724 -30.011 1.00 21.83 176 ARG A N 1
ATOM 1286 C CA . ARG A 1 201 ? -23.690 13.676 -31.048 1.00 23.40 176 ARG A CA 1
ATOM 1287 C C . ARG A 1 201 ? -24.686 13.695 -32.256 1.00 24.91 176 ARG A C 1
ATOM 1288 O O . ARG A 1 201 ? -24.836 14.719 -32.967 1.00 24.11 176 ARG A O 1
ATOM 1296 N N . ALA A 1 202 ? -25.327 12.554 -32.512 1.00 23.21 177 ALA A N 1
ATOM 1297 C CA . ALA A 1 202 ? -26.334 12.462 -33.608 1.00 22.98 177 ALA A CA 1
ATOM 1298 C C . ALA A 1 202 ? -27.245 11.276 -33.328 1.00 24.27 177 ALA A C 1
ATOM 1299 O O . ALA A 1 202 ? -26.813 10.334 -32.641 1.00 23.10 177 ALA A O 1
ATOM 1301 N N . ALA A 1 203 ? -28.510 11.320 -33.761 1.00 23.00 178 ALA A N 1
ATOM 1302 C CA . ALA A 1 203 ? -29.371 10.178 -33.516 1.00 22.75 178 ALA A CA 1
ATOM 1303 C C . ALA A 1 203 ? -30.431 10.080 -34.627 1.00 24.05 178 ALA A C 1
ATOM 1304 O O . ALA A 1 203 ? -30.790 11.099 -35.267 1.00 21.77 178 ALA A O 1
ATOM 1306 N N . TRP A 1 204 ? -30.933 8.866 -34.807 1.00 22.11 179 TRP A N 1
ATOM 1307 C CA . TRP A 1 204 ? -31.937 8.556 -35.857 1.00 24.61 179 TRP A CA 1
ATOM 1308 C C . TRP A 1 204 ? -32.843 7.473 -35.297 1.00 27.56 179 TRP A C 1
ATOM 1309 O O . TRP A 1 204 ? -32.429 6.747 -34.380 1.00 27.04 179 TRP A O 1
ATOM 1320 N N . ARG A 1 205 ? -34.041 7.311 -35.863 1.00 29.05 180 ARG A N 1
ATOM 1321 C CA . ARG A 1 205 ? -34.991 6.345 -35.353 1.00 32.58 180 ARG A CA 1
ATOM 1322 C C . ARG A 1 205 ? -35.599 5.633 -36.522 1.00 34.17 180 ARG A C 1
ATOM 1323 O O . ARG A 1 205 ? -35.753 6.222 -37.591 1.00 34.46 180 ARG A O 1
ATOM 1331 N N . LYS A 1 206 ? -35.891 4.359 -36.339 1.00 36.12 181 LYS A N 1
ATOM 1332 C CA . LYS A 1 206 ? -36.621 3.560 -37.315 1.00 38.89 181 LYS A CA 1
ATOM 1333 C C . LYS A 1 206 ? -37.528 2.618 -36.507 1.00 40.38 181 LYS A C 1
ATOM 1334 O O . LYS A 1 206 ? -37.028 1.836 -35.703 1.00 39.29 181 LYS A O 1
ATOM 1340 N N . ASP A 1 207 ? -38.849 2.722 -36.663 1.00 41.23 182 ASP A N 1
ATOM 1341 C CA . ASP A 1 207 ? -39.747 1.956 -35.794 1.00 42.26 182 ASP A CA 1
ATOM 1342 C C . ASP A 1 207 ? -39.460 2.391 -34.354 1.00 40.84 182 ASP A C 1
ATOM 1343 O O . ASP A 1 207 ? -39.458 3.597 -34.015 1.00 39.93 182 ASP A O 1
ATOM 1348 N N . ASP A 1 208 ? -39.217 1.401 -33.497 1.00 39.66 183 ASP A N 1
ATOM 1349 C CA . ASP A 1 208 ? -38.859 1.715 -32.133 1.00 39.90 183 ASP A CA 1
ATOM 1350 C C . ASP A 1 208 ? -37.347 1.513 -31.875 1.00 37.69 183 ASP A C 1
ATOM 1351 O O . ASP A 1 208 ? -36.928 1.542 -30.732 1.00 38.90 183 ASP A O 1
ATOM 1356 N N . SER A 1 209 ? -36.560 1.314 -32.927 1.00 35.66 184 SER A N 1
ATOM 1357 C CA . SER A 1 209 ? -35.082 1.270 -32.804 1.00 34.47 184 SER A CA 1
ATOM 1358 C C . SER A 1 209 ? -34.452 2.667 -32.901 1.00 33.11 184 SER A C 1
ATOM 1359 O O . SER A 1 209 ? -34.928 3.506 -33.674 1.00 32.13 184 SER A O 1
ATOM 1362 N N . VAL A 1 210 ? -33.379 2.895 -32.144 1.00 30.41 185 VAL A N 1
ATOM 1363 C CA . VAL A 1 210 ? -32.707 4.186 -32.086 1.00 28.19 185 VAL A CA 1
ATOM 1364 C C . VAL A 1 210 ? -31.267 3.942 -32.461 1.00 26.83 185 VAL A C 1
ATOM 1365 O O . VAL A 1 210 ? -30.676 2.955 -32.000 1.00 25.96 185 VAL A O 1
ATOM 1369 N N . TYR A 1 211 ? -30.672 4.803 -33.305 1.00 24.04 186 TYR A N 1
ATOM 1370 C CA . TYR A 1 211 ? -29.306 4.661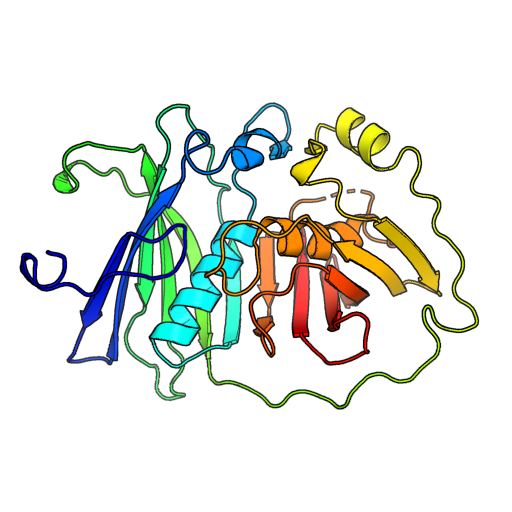 -33.744 1.00 23.97 186 TYR A CA 1
ATOM 1371 C C . TYR A 1 211 ? -28.634 5.948 -33.233 1.00 24.84 186 TYR A C 1
ATOM 1372 O O . TYR A 1 211 ? -29.254 7.023 -33.352 1.00 24.15 186 TYR A O 1
ATOM 1381 N N . ALA A 1 212 ? -27.419 5.889 -32.687 1.00 23.44 187 ALA A N 1
ATOM 1382 C CA . ALA A 1 212 ? -26.852 7.187 -32.197 1.00 22.93 187 ALA A CA 1
ATOM 1383 C C . ALA A 1 212 ? -25.346 7.148 -32.392 1.00 22.90 187 ALA A C 1
ATOM 1384 O O . ALA A 1 212 ? -24.758 6.087 -32.378 1.00 23.48 187 ALA A O 1
ATOM 1386 N N . GLU A 1 213 ? -24.708 8.314 -32.588 1.00 22.02 188 GLU A N 1
ATOM 1387 C CA . GLU A 1 213 ? -23.266 8.430 -32.550 1.00 22.63 188 GLU A CA 1
ATOM 1388 C C . GLU A 1 213 ? -22.999 9.051 -31.181 1.00 22.55 188 GLU A C 1
ATOM 1389 O O . GLU A 1 213 ? -23.614 10.058 -30.832 1.00 22.47 188 GLU A O 1
ATOM 1395 N N . VAL A 1 214 ? -22.060 8.466 -30.432 1.00 22.21 189 VAL A N 1
ATOM 1396 C CA . VAL A 1 214 ? -21.837 8.881 -29.052 1.00 22.50 189 VAL A CA 1
ATOM 1397 C C . VAL A 1 214 ? -20.316 8.971 -28.906 1.00 20.09 189 VAL A C 1
ATOM 1398 O O . VAL A 1 214 ? -19.616 8.070 -29.301 1.00 19.58 189 VAL A O 1
ATOM 1402 N N . SER A 1 215 ? -19.780 10.060 -28.346 1.00 20.35 190 SER A N 1
ATOM 1403 C CA . SER A 1 215 ? -18.321 10.191 -28.234 1.00 18.45 190 SER A CA 1
ATOM 1404 C C . SER A 1 215 ? -18.001 11.227 -27.144 1.00 19.00 190 SER A C 1
ATOM 1405 O O . SER A 1 215 ? -18.829 12.079 -26.825 1.00 18.58 190 SER A O 1
ATOM 1408 N N . ILE A 1 216 ? -16.823 11.063 -26.548 1.00 19.37 191 ILE A N 1
ATOM 1409 C CA . ILE A 1 216 ? -16.321 11.959 -25.548 1.00 21.69 191 ILE A CA 1
ATOM 1410 C C . ILE A 1 216 ? -14.891 12.272 -25.953 1.00 24.19 191 ILE A C 1
ATOM 1411 O O . ILE A 1 216 ? -14.317 11.657 -26.842 1.00 24.66 191 ILE A O 1
ATOM 1416 N N . ALA A 1 217 ? -14.270 13.250 -25.304 1.00 26.77 192 ALA A N 1
ATOM 1417 C CA . ALA A 1 217 ? -12.871 13.448 -25.564 1.00 32.75 192 ALA A CA 1
ATOM 1418 C C . ALA A 1 217 ? -11.982 12.433 -24.793 1.00 37.08 192 ALA A C 1
ATOM 1419 O O . ALA A 1 217 ? -12.133 12.264 -23.590 1.00 38.10 192 ALA A O 1
ATOM 1421 N N . ALA A 1 218 ? -11.013 11.830 -25.470 1.00 42.58 193 ALA A N 1
ATOM 1422 C CA . ALA A 1 218 ? -10.050 10.920 -24.789 1.00 46.63 193 ALA A CA 1
ATOM 1423 C C . ALA A 1 218 ? -9.386 11.552 -23.548 1.00 48.81 193 ALA A C 1
ATOM 1424 O O . ALA A 1 218 ? -8.995 12.716 -23.564 1.00 50.07 193 ALA A O 1
ATOM 1426 N N . ASP A 1 219 ? -9.300 10.833 -22.439 1.00 51.23 194 ASP A N 1
ATOM 1427 C CA . ASP A 1 219 ? -8.497 11.383 -21.339 1.00 52.97 194 ASP A CA 1
ATOM 1428 C C . ASP A 1 219 ? -7.652 10.349 -20.587 1.00 53.16 194 ASP A C 1
ATOM 1429 O O . ASP A 1 219 ? -6.516 10.071 -20.983 1.00 53.58 194 ASP A O 1
ATOM 1434 N N . GLU A 1 220 ? -8.203 9.808 -19.500 1.00 52.65 195 GLU A N 1
ATOM 1435 C CA . GLU A 1 220 ? -7.540 8.727 -18.763 1.00 52.31 195 GLU A CA 1
ATOM 1436 C C . GLU A 1 220 ? -7.584 7.423 -19.567 1.00 50.70 195 GLU A C 1
ATOM 1437 O O . GLU A 1 220 ? -8.629 7.026 -20.073 1.00 50.36 195 GLU A O 1
ATOM 1443 N N . GLU A 1 221 ? -6.467 6.725 -19.688 1.00 48.41 196 GLU A N 1
ATOM 1444 C CA . GLU A 1 221 ? -6.611 5.385 -20.212 1.00 46.22 196 GLU A CA 1
ATOM 1445 C C . GLU A 1 221 ? -6.815 4.436 -19.015 1.00 42.70 196 GLU A C 1
ATOM 1446 O O . GLU A 1 221 ? -6.527 4.760 -17.839 1.00 41.14 196 GLU A O 1
ATOM 1452 N N . GLY A 1 222 ? -7.291 3.254 -19.312 1.00 38.11 197 GLY A N 1
ATOM 1453 C CA . GLY A 1 222 ? -7.310 2.253 -18.277 1.00 34.88 197 GLY A CA 1
ATOM 1454 C C . GLY A 1 222 ? -8.717 1.902 -17.886 1.00 30.48 197 GLY A C 1
ATOM 1455 O O . GLY A 1 222 ? -8.903 0.910 -17.192 1.00 31.51 197 GLY A O 1
ATOM 1456 N N . TYR A 1 223 ? -9.709 2.643 -18.378 1.00 28.03 198 TYR A N 1
ATOM 1457 C CA . TYR A 1 223 ? -11.108 2.200 -18.182 1.00 26.10 198 TYR A CA 1
ATOM 1458 C C . TYR A 1 223 ? -11.399 0.954 -19.026 1.00 26.40 198 TYR A C 1
ATOM 1459 O O . TYR A 1 223 ? -10.789 0.769 -20.086 1.00 25.94 198 TYR A O 1
ATOM 1468 N N . ALA A 1 224 ? -12.350 0.125 -18.580 1.00 25.88 199 ALA A N 1
ATOM 1469 C CA . ALA A 1 224 ? -12.750 -1.032 -19.383 1.00 25.27 199 ALA A CA 1
ATOM 1470 C C . ALA A 1 224 ? -13.650 -0.504 -20.462 1.00 24.97 199 ALA A C 1
ATOM 1471 O O . ALA A 1 224 ? -13.422 -0.782 -21.628 1.00 24.49 199 ALA A O 1
ATOM 1473 N N . PHE A 1 225 ? -14.640 0.295 -20.075 1.00 23.65 200 PHE A N 1
ATOM 1474 C CA . PHE A 1 225 ? -15.493 1.075 -21.010 1.00 24.86 200 PHE A CA 1
ATOM 1475 C C . PHE A 1 225 ? -15.704 2.420 -20.284 1.00 24.48 200 PHE A C 1
ATOM 1476 O O . PHE A 1 225 ? -16.424 2.485 -19.292 1.00 24.47 200 PHE A O 1
ATOM 1484 N N . HIS A 1 226 ? -15.074 3.480 -20.765 1.00 23.26 201 HIS A N 1
ATOM 1485 C CA . HIS A 1 226 ? -15.187 4.797 -20.085 1.00 20.32 201 HIS A CA 1
ATOM 1486 C C . HIS A 1 226 ? -16.575 5.094 -19.583 1.00 19.44 201 HIS A C 1
ATOM 1487 O O . HIS A 1 226 ? -17.555 5.103 -20.358 1.00 21.25 201 HIS A O 1
ATOM 1494 N N . PRO A 1 227 ? -16.742 5.358 -18.269 1.00 18.66 202 PRO A N 1
ATOM 1495 C CA . PRO A 1 227 ? -18.075 5.429 -17.722 1.00 19.81 202 PRO A CA 1
ATOM 1496 C C . PRO A 1 227 ? -18.901 6.630 -18.168 1.00 19.69 202 PRO A C 1
ATOM 1497 O O . PRO A 1 227 ? -20.182 6.573 -18.146 1.00 18.93 202 PRO A O 1
ATOM 1501 N N . VAL A 1 228 ? -18.210 7.706 -18.595 1.00 20.36 203 VAL A N 1
ATOM 1502 C CA . VAL A 1 228 ? -19.006 8.773 -19.182 1.00 21.26 203 VAL A CA 1
ATOM 1503 C C . VAL A 1 228 ? -19.564 8.312 -20.549 1.00 19.66 203 VAL A C 1
ATOM 1504 O O . VAL A 1 228 ? -20.753 8.497 -20.836 1.00 20.79 203 VAL A O 1
ATOM 1508 N N . LEU A 1 229 ? -18.699 7.728 -21.354 1.00 20.75 204 LEU A N 1
ATOM 1509 C CA . LEU A 1 229 ? -19.132 7.192 -22.661 1.00 21.47 204 LEU A CA 1
ATOM 1510 C C . LEU A 1 229 ? -20.245 6.167 -22.446 1.00 22.75 204 LEU A C 1
ATOM 1511 O O . LEU A 1 229 ? -21.270 6.181 -23.126 1.00 21.25 204 LEU A O 1
ATOM 1516 N N . LEU A 1 230 ? -20.087 5.285 -21.447 1.00 21.35 205 LEU A N 1
ATOM 1517 C CA . LEU A 1 230 ? -21.121 4.234 -21.223 1.00 20.65 205 LEU A CA 1
ATOM 1518 C C . LEU A 1 230 ? -22.420 4.811 -20.728 1.00 21.50 205 LEU A C 1
ATOM 1519 O O . LEU A 1 230 ? -23.525 4.346 -21.083 1.00 21.68 205 LEU A O 1
ATOM 1524 N N . ASP A 1 231 ? -22.364 5.865 -19.886 1.00 22.12 206 ASP A N 1
ATOM 1525 C CA . ASP A 1 231 ? -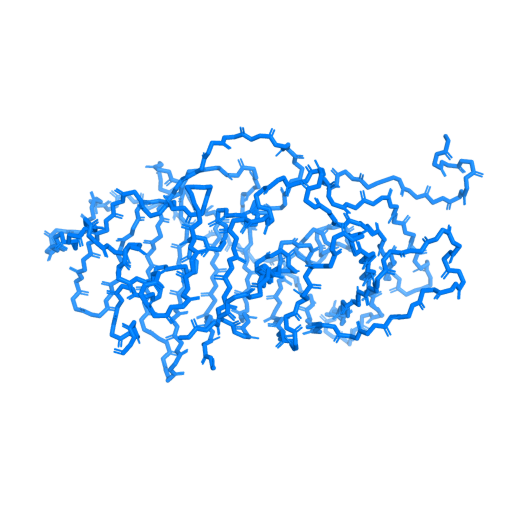23.628 6.507 -19.504 1.00 23.32 206 ASP A CA 1
ATOM 1526 C C . ASP A 1 231 ? -24.331 7.119 -20.725 1.00 22.63 206 ASP A C 1
ATOM 1527 O O . ASP A 1 231 ? -25.547 7.093 -20.816 1.00 22.50 206 ASP A O 1
ATOM 1532 N N . ALA A 1 232 ? -23.550 7.716 -21.618 1.00 23.18 207 ALA A N 1
ATOM 1533 C CA . ALA A 1 232 ? -24.132 8.322 -22.844 1.00 23.74 207 ALA A CA 1
ATOM 1534 C C . ALA A 1 232 ? -24.701 7.217 -23.796 1.00 23.40 207 ALA A C 1
ATOM 1535 O O . ALA A 1 232 ? -25.727 7.389 -24.458 1.00 24.62 207 ALA A O 1
ATOM 1537 N N . VAL A 1 233 ? -24.083 6.051 -23.828 1.00 23.70 208 VAL A N 1
ATOM 1538 C CA . VAL A 1 233 ? -24.727 4.896 -24.500 1.00 24.07 208 VAL A CA 1
ATOM 1539 C C . VAL A 1 233 ? -26.084 4.561 -23.909 1.00 23.97 208 VAL A C 1
ATOM 1540 O O . VAL A 1 233 ? -27.052 4.381 -24.648 1.00 24.39 208 VAL A O 1
ATOM 1544 N N . ALA A 1 234 ? -26.172 4.486 -22.584 1.00 22.77 209 ALA A N 1
ATOM 1545 C CA . ALA A 1 234 ? -27.446 4.293 -21.914 1.00 23.58 209 ALA A CA 1
ATOM 1546 C C . ALA A 1 234 ? -28.408 5.443 -22.142 1.00 24.37 209 ALA A C 1
ATOM 1547 O O . ALA A 1 234 ? -29.655 5.272 -22.115 1.00 24.07 209 ALA A O 1
ATOM 1549 N N . GLN A 1 235 ? -27.861 6.639 -22.352 1.00 24.27 210 GLN A N 1
ATOM 1550 C CA . GLN A 1 235 ? -28.753 7.779 -22.667 1.00 24.61 210 GLN A CA 1
ATOM 1551 C C . GLN A 1 235 ? -29.598 7.560 -23.917 1.00 25.67 210 GLN A C 1
ATOM 1552 O O . GLN A 1 235 ? -30.623 8.197 -24.051 1.00 25.81 210 GLN A O 1
ATOM 1558 N N . THR A 1 236 ? -29.185 6.654 -24.798 1.00 25.56 211 THR A N 1
ATOM 1559 C CA . THR A 1 236 ? -29.967 6.451 -26.002 1.00 28.32 211 THR A CA 1
ATOM 1560 C C . THR A 1 236 ? -31.387 5.979 -25.647 1.00 28.98 211 THR A C 1
ATOM 1561 O O . THR A 1 236 ? -32.322 6.123 -26.462 1.00 28.38 211 THR A O 1
ATOM 1565 N N . LEU A 1 237 ? -31.570 5.383 -24.452 1.00 28.89 212 LEU A N 1
ATOM 1566 C CA . LEU A 1 237 ? -32.898 4.908 -24.077 1.00 30.16 212 LEU A CA 1
ATOM 1567 C C . LEU A 1 237 ? -33.884 6.060 -23.947 1.00 31.73 212 LEU A C 1
ATOM 1568 O O . LEU A 1 237 ? -35.107 5.849 -24.047 1.00 33.40 212 LEU A O 1
ATOM 1573 N N . SER A 1 238 ? -33.383 7.272 -23.711 1.00 32.18 213 SER A N 1
ATOM 1574 C CA . SER A 1 238 ? -34.259 8.426 -23.608 1.00 33.20 213 SER A CA 1
ATOM 1575 C C . SER A 1 238 ? -34.840 8.866 -24.964 1.00 34.86 213 SER A C 1
ATOM 1576 O O . SER A 1 238 ? -35.810 9.633 -25.000 1.00 35.28 213 SER A O 1
ATOM 1579 N N . LEU A 1 239 ? -34.279 8.370 -26.058 1.00 34.55 214 LEU A N 1
ATOM 1580 C CA . LEU A 1 239 ? -34.674 8.808 -27.404 1.00 36.05 214 LEU A CA 1
ATOM 1581 C C . LEU A 1 239 ? -35.779 7.950 -28.036 1.00 38.01 214 LEU A C 1
ATOM 1582 O O . LEU A 1 239 ? -36.294 8.284 -29.112 1.00 38.19 214 LEU A O 1
ATOM 1587 N N . GLY A 1 240 ? -36.108 6.832 -27.393 1.00 39.86 215 GLY A N 1
ATOM 1588 C CA . GLY A 1 240 ? -37.035 5.862 -27.973 1.00 43.00 215 GLY A CA 1
ATOM 1589 C C . GLY A 1 240 ? -38.389 5.942 -27.298 1.00 45.47 215 GLY A C 1
ATOM 1590 O O . GLY A 1 240 ? -38.679 6.910 -26.576 1.00 45.40 215 GLY A O 1
ATOM 1591 N N . ALA A 1 241 ? -39.212 4.920 -27.515 1.00 48.80 216 ALA A N 1
ATOM 1592 C CA . ALA A 1 241 ? -40.530 4.847 -26.878 1.00 52.09 216 ALA A CA 1
ATOM 1593 C C . ALA A 1 241 ? -40.382 4.920 -25.363 1.00 54.31 216 ALA A C 1
ATOM 1594 O O . ALA A 1 241 ? -41.348 5.153 -24.646 1.00 54.85 216 ALA A O 1
ATOM 1596 N N . LEU A 1 242 ? -39.169 4.728 -24.858 1.00 56.86 217 LEU A N 1
ATOM 1597 C CA . LEU A 1 242 ? -38.987 4.793 -23.404 1.00 59.09 217 LEU A CA 1
ATOM 1598 C C . LEU A 1 242 ? -39.032 6.208 -22.840 1.00 61.29 217 LEU A C 1
ATOM 1599 O O . LEU A 1 242 ? -39.669 6.440 -21.811 1.00 61.91 217 LEU A O 1
ATOM 1604 N N . GLY A 1 243 ? -38.365 7.143 -23.519 1.00 63.19 218 GLY A N 1
ATOM 1605 C CA . GLY A 1 243 ? -38.002 8.453 -22.946 1.00 65.95 218 GLY A CA 1
ATOM 1606 C C . GLY A 1 243 ? -39.082 9.377 -22.401 1.00 67.76 218 GLY A C 1
ATOM 1607 O O . GLY A 1 243 ? -39.276 10.487 -22.908 1.00 68.02 218 GLY A O 1
ATOM 1608 N N . GLU A 1 244 ? -39.752 8.940 -21.334 1.00 69.44 219 GLU A N 1
ATOM 1609 C CA . GLU A 1 244 ? -40.882 9.687 -20.752 1.00 70.91 219 GLU A CA 1
ATOM 1610 C C . GLU A 1 244 ? -42.226 9.167 -21.273 1.00 71.11 219 GLU A C 1
ATOM 1611 O O . GLU A 1 244 ? -42.549 9.340 -22.455 1.00 71.55 219 GLU A O 1
ATOM 1617 N N . LYS A 1 249 ? -36.426 6.430 -17.060 1.00 56.59 224 LYS A N 1
ATOM 1618 C CA . LYS A 1 249 ? -35.859 6.869 -15.778 1.00 57.04 224 LYS A CA 1
ATOM 1619 C C . LYS A 1 249 ? -34.330 6.661 -15.724 1.00 55.98 224 LYS A C 1
ATOM 1620 O O . LYS A 1 249 ? -33.620 6.900 -16.721 1.00 57.00 224 LYS A O 1
ATOM 1626 N N . LEU A 1 250 ? -33.824 6.232 -14.563 1.00 53.59 225 LEU A N 1
ATOM 1627 C CA . LEU A 1 250 ? -32.406 5.892 -14.413 1.00 50.54 225 LEU A CA 1
ATOM 1628 C C . LEU A 1 250 ? -32.233 4.366 -14.591 1.00 48.27 225 LEU A C 1
ATOM 1629 O O . LEU A 1 250 ? -33.060 3.601 -14.095 1.00 47.45 225 LEU A O 1
ATOM 1634 N N . PRO A 1 251 ? -31.166 3.920 -15.286 1.00 45.69 226 PRO A N 1
ATOM 1635 C CA . PRO A 1 251 ? -31.001 2.463 -15.432 1.00 43.70 226 PRO A CA 1
ATOM 1636 C C . PRO A 1 251 ? -30.806 1.845 -14.068 1.00 41.09 226 PRO A C 1
ATOM 1637 O O . PRO A 1 251 ? -30.167 2.436 -13.206 1.00 40.87 226 PRO A O 1
ATOM 1641 N N . PHE A 1 252 ? -31.357 0.668 -13.848 1.00 38.83 227 PHE A N 1
ATOM 1642 C CA . PHE A 1 252 ? -31.117 0.020 -12.576 1.00 35.70 227 PHE A CA 1
ATOM 1643 C C . PHE A 1 252 ? -30.616 -1.447 -12.690 1.00 32.11 227 PHE A C 1
ATOM 1644 O O . PHE A 1 252 ? -30.087 -1.977 -11.723 1.00 30.27 227 PHE A O 1
ATOM 1652 N N . ALA A 1 253 ? -30.740 -2.074 -13.861 1.00 27.72 228 ALA A N 1
ATOM 1653 C CA . ALA A 1 253 ? -30.258 -3.446 -14.004 1.00 26.26 228 ALA A CA 1
ATOM 1654 C C . ALA A 1 253 ? -29.647 -3.580 -15.368 1.00 25.80 228 ALA A C 1
ATOM 1655 O O . ALA A 1 253 ? -30.297 -3.205 -16.374 1.00 26.48 228 ALA A O 1
ATOM 1657 N N . TRP A 1 254 ? -28.412 -4.073 -15.427 1.00 22.67 229 TRP A N 1
ATOM 1658 C CA . TRP A 1 254 ? -27.761 -4.309 -16.691 1.00 22.33 229 TRP A CA 1
ATOM 1659 C C . TRP A 1 254 ? -27.584 -5.812 -16.837 1.00 22.99 229 TRP A C 1
ATOM 1660 O O . TRP A 1 254 ? -27.025 -6.458 -15.946 1.00 22.55 229 TRP A O 1
ATOM 1671 N N . ASN A 1 255 ? -28.036 -6.366 -17.966 1.00 24.59 230 ASN A N 1
ATOM 1672 C CA . ASN A 1 255 ? -28.110 -7.827 -18.169 1.00 24.36 230 ASN A CA 1
ATOM 1673 C C . ASN A 1 255 ? -27.268 -8.230 -19.350 1.00 24.88 230 ASN A C 1
ATOM 1674 O O . ASN A 1 255 ? -27.469 -7.724 -20.468 1.00 25.91 230 ASN A O 1
ATOM 1679 N N . THR A 1 256 ? -26.286 -9.088 -19.097 1.00 22.96 231 THR A N 1
ATOM 1680 C CA . THR A 1 256 ? -25.353 -9.570 -20.035 1.00 23.51 231 THR A CA 1
ATOM 1681 C C . THR A 1 256 ? -24.626 -8.467 -20.791 1.00 23.95 231 THR A C 1
ATOM 1682 O O . THR A 1 256 ? -24.913 -8.197 -21.965 1.00 23.15 231 THR A O 1
ATOM 1686 N N . VAL A 1 257 ? -23.617 -7.905 -20.118 1.00 20.51 232 VAL A N 1
ATOM 1687 C CA . VAL A 1 257 ? -22.810 -6.864 -20.715 1.00 20.85 232 VAL A CA 1
ATOM 1688 C C . VAL A 1 257 ? -21.561 -7.502 -21.184 1.00 20.09 232 VAL A C 1
ATOM 1689 O O . VAL A 1 257 ? -20.798 -8.082 -20.376 1.00 21.56 232 VAL A O 1
ATOM 1693 N N . THR A 1 258 ? -21.318 -7.471 -22.494 1.00 20.48 233 THR A N 1
ATOM 1694 C CA . THR A 1 258 ? -20.088 -8.055 -23.024 1.00 21.33 233 THR A CA 1
ATOM 1695 C C . THR A 1 258 ? -19.210 -6.973 -23.660 1.00 23.57 233 THR A C 1
ATOM 1696 O O . THR A 1 258 ? -19.725 -6.059 -24.331 1.00 23.70 233 THR A O 1
ATOM 1700 N N . LEU A 1 259 ? -17.893 -7.112 -23.529 1.00 24.11 234 LEU A N 1
ATOM 1701 C CA . LEU A 1 259 ? -16.952 -6.148 -23.988 1.00 27.08 234 LEU A CA 1
ATOM 1702 C C . LEU A 1 259 ? -16.027 -6.825 -24.949 1.00 28.75 234 LEU A C 1
ATOM 1703 O O . LEU A 1 259 ? -15.444 -7.870 -24.647 1.00 30.50 234 LEU A O 1
ATOM 1708 N N . HIS A 1 260 ? -15.893 -6.265 -26.145 1.00 28.11 235 HIS A N 1
ATOM 1709 C CA . HIS A 1 260 ? -14.998 -6.819 -27.120 1.00 29.30 235 HIS A CA 1
ATOM 1710 C C . HIS A 1 260 ? -13.804 -5.932 -27.453 1.00 31.47 235 HIS A C 1
ATOM 1711 O O . HIS A 1 260 ? -12.896 -6.359 -28.095 1.00 32.18 235 HIS A O 1
ATOM 1718 N N . ALA A 1 261 ? -13.839 -4.663 -27.029 1.00 33.10 236 ALA A N 1
ATOM 1719 C CA . ALA A 1 261 ? -12.769 -3.761 -27.282 1.00 35.28 236 ALA A CA 1
ATOM 1720 C C . ALA A 1 261 ? -12.685 -2.849 -26.052 1.00 36.72 236 ALA A C 1
ATOM 1721 O O . ALA A 1 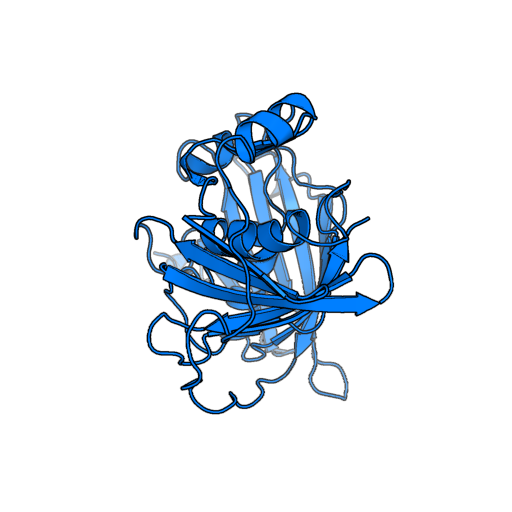261 ? -13.720 -2.429 -25.543 1.00 37.40 236 ALA A O 1
ATOM 1723 N N . SER A 1 262 ? -11.488 -2.512 -25.602 1.00 38.82 237 SER A N 1
ATOM 1724 C CA . SER A 1 262 ? -11.412 -1.497 -24.527 1.00 40.09 237 SER A CA 1
ATOM 1725 C C . SER A 1 262 ? -10.884 -0.155 -25.077 1.00 40.28 237 SER A C 1
ATOM 1726 O O . SER A 1 262 ? -10.379 -0.087 -26.199 1.00 42.32 237 SER A O 1
ATOM 1729 N N . GLY A 1 263 ? -11.016 0.914 -24.292 1.00 41.72 238 GLY A N 1
ATOM 1730 C CA . GLY A 1 263 ? -10.390 2.208 -24.671 1.00 40.33 238 GLY A CA 1
ATOM 1731 C C . GLY A 1 263 ? -11.139 3.019 -25.727 1.00 39.25 238 GLY A C 1
ATOM 1732 O O . GLY A 1 263 ? -10.574 3.937 -26.356 1.00 38.75 238 GLY A O 1
ATOM 1733 N N . ALA A 1 264 ? -12.411 2.666 -25.941 1.00 36.94 239 ALA A N 1
ATOM 1734 C CA . ALA A 1 264 ? -13.197 3.369 -26.938 1.00 34.34 239 ALA A CA 1
ATOM 1735 C C . ALA A 1 264 ? -13.537 4.756 -26.366 1.00 31.66 239 ALA A C 1
ATOM 1736 O O . ALA A 1 264 ? -13.834 4.897 -25.151 1.00 31.44 239 ALA A O 1
ATOM 1738 N N . THR A 1 265 ? -13.463 5.777 -27.222 1.00 30.23 240 THR A N 1
ATOM 1739 C CA . THR A 1 265 ? -14.036 7.098 -26.846 1.00 27.56 240 THR A CA 1
ATOM 1740 C C . THR A 1 265 ? -15.075 7.582 -27.874 1.00 25.39 240 THR A C 1
ATOM 1741 O O . THR A 1 265 ? -15.645 8.646 -27.712 1.00 21.98 240 THR A O 1
ATOM 1745 N N . SER A 1 266 ? -15.306 6.795 -28.924 1.00 23.23 241 SER A N 1
ATOM 1746 C CA . SER A 1 266 ? -16.208 7.185 -29.998 1.00 22.70 241 SER A CA 1
ATOM 1747 C C . SER A 1 266 ? -16.854 5.910 -30.534 1.00 22.43 241 SER A C 1
ATOM 1748 O O . SER A 1 266 ? -16.110 5.018 -30.988 1.00 22.70 241 SER A O 1
ATOM 1751 N N . VAL A 1 267 ? -18.184 5.808 -30.433 1.00 20.98 242 VAL A N 1
ATOM 1752 C CA . VAL A 1 267 ? -18.865 4.563 -30.790 1.00 22.38 242 VAL A CA 1
ATOM 1753 C C . VAL A 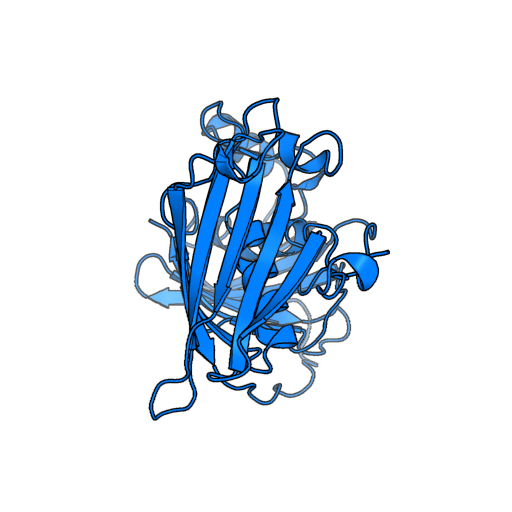1 267 ? -20.172 4.885 -31.516 1.00 21.95 242 VAL A C 1
ATOM 1754 O O . VAL A 1 267 ? -20.617 6.035 -31.535 1.00 21.87 242 VAL A O 1
ATOM 1758 N N . ARG A 1 268 ? -20.771 3.866 -32.143 1.00 20.76 243 ARG A N 1
ATOM 1759 C CA . ARG A 1 268 ? -22.123 3.960 -32.657 1.00 20.18 243 ARG A CA 1
ATOM 1760 C C . ARG A 1 268 ? -22.987 2.982 -31.856 1.00 20.49 243 ARG A C 1
ATOM 1761 O O . ARG A 1 268 ? -22.521 1.911 -31.483 1.00 21.56 243 ARG A O 1
ATOM 1769 N N . VAL A 1 269 ? -24.210 3.336 -31.605 1.00 20.87 244 VAL A N 1
ATOM 1770 C CA . VAL A 1 269 ? -25.076 2.540 -30.732 1.00 21.12 244 VAL A CA 1
ATOM 1771 C C . VAL A 1 269 ? -26.372 2.241 -31.491 1.00 22.46 244 VAL A C 1
ATOM 1772 O O . VAL A 1 269 ? -26.979 3.137 -32.101 1.00 21.77 244 VAL A O 1
ATOM 1776 N N . VAL A 1 270 ? -26.791 0.983 -31.466 1.00 21.48 245 VAL A N 1
ATOM 1777 C CA . VAL A 1 270 ? -28.150 0.649 -31.899 1.00 21.80 245 VAL A CA 1
ATOM 1778 C C . VAL A 1 270 ? -28.908 0.147 -30.668 1.00 23.37 245 VAL A C 1
ATOM 1779 O O . VAL A 1 270 ? -28.444 -0.829 -30.000 1.00 22.96 245 VAL A O 1
ATOM 1783 N N . ALA A 1 271 ? -29.995 0.825 -30.306 1.00 22.45 246 ALA A N 1
ATOM 1784 C CA . ALA A 1 271 ? -30.784 0.429 -29.141 1.00 23.90 246 ALA A CA 1
ATOM 1785 C C . ALA A 1 271 ? -32.083 -0.159 -29.674 1.00 26.20 246 ALA A C 1
ATOM 1786 O O . ALA A 1 271 ? -32.770 0.467 -30.486 1.00 26.02 246 ALA A O 1
ATOM 1788 N N . THR A 1 272 ? -32.411 -1.370 -29.230 1.00 26.92 247 THR A N 1
ATOM 1789 C CA . THR A 1 272 ? -33.643 -2.040 -29.677 1.00 30.21 247 THR A CA 1
ATOM 1790 C C . THR A 1 272 ? -34.559 -2.431 -28.490 1.00 30.45 247 THR A C 1
ATOM 1791 O O . THR A 1 272 ? -34.078 -2.799 -27.415 1.00 28.04 247 THR A O 1
ATOM 1795 N N . PRO A 1 273 ? -35.890 -2.333 -28.659 1.00 32.81 248 PRO A N 1
ATOM 1796 C CA . PRO A 1 273 ? -36.818 -2.652 -27.553 1.00 33.71 248 PRO A CA 1
ATOM 1797 C C . PRO A 1 273 ? -36.568 -4.084 -27.015 1.00 34.67 248 PRO A C 1
ATOM 1798 O O . PRO A 1 273 ? -36.203 -4.985 -27.776 1.00 33.84 248 PRO A O 1
ATOM 1802 N N . ALA A 1 274 ? -36.678 -4.258 -25.710 1.00 36.96 249 ALA A N 1
ATOM 1803 C CA . ALA A 1 274 ? -36.411 -5.586 -25.110 1.00 39.77 249 ALA A CA 1
ATOM 1804 C C . ALA A 1 274 ? -37.355 -5.873 -23.951 1.00 41.96 249 ALA A C 1
ATOM 1805 O O . ALA A 1 274 ? -36.947 -6.289 -22.872 1.00 43.24 249 ALA A O 1
ATOM 1807 N N . GLY A 1 275 ? -38.632 -5.645 -24.166 1.00 44.74 250 GLY A N 1
ATOM 1808 C CA . GLY A 1 275 ? -39.576 -5.992 -23.132 1.00 47.15 250 GLY A CA 1
ATOM 1809 C C . GLY A 1 275 ? -39.854 -4.751 -22.344 1.00 48.58 250 GLY A C 1
ATOM 1810 O O . GLY A 1 275 ? -39.375 -3.669 -22.702 1.00 49.70 250 GLY A O 1
ATOM 1811 N N . ALA A 1 276 ? -40.612 -4.888 -21.257 1.00 48.96 251 ALA A N 1
ATOM 1812 C CA . ALA A 1 276 ? -41.060 -3.702 -20.550 1.00 48.13 251 ALA A CA 1
ATOM 1813 C C . ALA A 1 276 ? -39.915 -2.972 -19.836 1.00 46.65 251 ALA A C 1
ATOM 1814 O O . ALA A 1 276 ? -39.127 -3.559 -19.082 1.00 47.08 251 ALA A O 1
ATOM 1816 N N . ASP A 1 277 ? -39.844 -1.679 -20.098 1.00 44.70 252 ASP A N 1
ATOM 1817 C CA . ASP A 1 277 ? -38.889 -0.798 -19.461 1.00 43.07 252 ASP A CA 1
ATOM 1818 C C . ASP A 1 277 ? -37.444 -1.169 -19.811 1.00 39.97 252 ASP A C 1
ATOM 1819 O O . ASP A 1 277 ? -36.542 -0.801 -19.066 1.00 39.69 252 ASP A O 1
ATOM 1824 N N . ALA A 1 278 ? -37.219 -1.868 -20.927 1.00 36.52 253 ALA A N 1
ATOM 1825 C CA . ALA A 1 278 ? -35.836 -2.308 -21.254 1.00 34.14 253 ALA A CA 1
ATOM 1826 C C . ALA A 1 278 ? -35.498 -2.166 -22.742 1.00 33.23 253 ALA A C 1
ATOM 1827 O O . ALA A 1 278 ? -36.394 -2.271 -23.577 1.00 32.69 253 ALA A O 1
ATOM 1829 N N . MET A 1 279 ? -34.217 -1.973 -23.072 1.00 29.02 254 MET A N 1
ATOM 1830 C CA . MET A 1 279 ? -33.750 -2.073 -24.440 1.00 28.25 254 MET A CA 1
ATOM 1831 C C . MET A 1 279 ? -32.451 -2.812 -24.471 1.00 26.84 254 MET A C 1
ATOM 1832 O O . MET A 1 279 ? -31.710 -2.774 -23.469 1.00 27.19 254 MET A O 1
ATOM 1837 N N . ALA A 1 280 ? -32.157 -3.445 -25.610 1.00 25.33 255 ALA A N 1
ATOM 1838 C CA . ALA A 1 280 ? -30.890 -4.135 -25.864 1.00 25.42 255 ALA A CA 1
ATOM 1839 C C . ALA A 1 280 ? -29.974 -3.143 -26.537 1.00 25.55 255 ALA A C 1
ATOM 1840 O O . ALA A 1 280 ? -30.440 -2.276 -27.251 1.00 25.50 255 ALA A O 1
ATOM 1842 N N . LEU A 1 281 ? -28.681 -3.259 -26.324 1.00 24.04 256 LEU A N 1
ATOM 1843 C CA . LEU A 1 281 ? -27.780 -2.297 -26.932 1.00 24.21 256 LEU A CA 1
ATOM 1844 C C . LEU A 1 281 ? -26.714 -2.999 -27.712 1.00 23.18 256 LEU A C 1
ATOM 1845 O O . LEU A 1 281 ? -26.128 -3.995 -27.270 1.00 24.33 256 LEU A O 1
ATOM 1850 N N . ARG A 1 282 ? -26.369 -2.462 -28.872 1.00 21.78 257 ARG A N 1
ATOM 1851 C CA . ARG A 1 282 ? -25.281 -3.010 -29.608 1.00 22.43 257 ARG A CA 1
ATOM 1852 C C . ARG A 1 282 ? -24.348 -1.868 -29.943 1.00 23.64 257 ARG A C 1
ATOM 1853 O O . ARG A 1 282 ? -24.804 -0.888 -30.527 1.00 25.06 257 ARG A O 1
ATOM 1861 N N . VAL A 1 283 ? -23.085 -1.967 -29.572 1.00 21.98 258 VAL A N 1
ATOM 1862 C CA . VAL A 1 283 ? -22.199 -0.834 -29.605 1.00 22.12 258 VAL A CA 1
ATOM 1863 C C . VAL A 1 283 ? -21.033 -1.191 -30.510 1.00 22.13 258 VAL A C 1
ATOM 1864 O O . VAL A 1 283 ? -20.332 -2.220 -30.280 1.00 21.70 258 VAL A O 1
ATOM 1868 N N . THR A 1 284 ? -20.813 -0.388 -31.551 1.00 20.20 259 THR A N 1
ATOM 1869 C CA . THR A 1 284 ? -19.665 -0.610 -32.456 1.00 22.09 259 THR A CA 1
ATOM 1870 C C . THR A 1 284 ? -18.735 0.583 -32.556 1.00 22.80 259 THR A C 1
ATOM 1871 O O . THR A 1 284 ? -19.128 1.683 -32.147 1.00 23.71 259 THR A O 1
ATOM 1875 N N . ASP A 1 285 ? -17.536 0.403 -33.111 1.00 23.14 260 ASP A N 1
ATOM 1876 C CA . ASP A 1 285 ? -16.715 1.582 -33.438 1.00 23.80 260 ASP A CA 1
ATOM 1877 C C . ASP A 1 285 ? -17.136 2.179 -34.787 1.00 25.16 260 ASP A C 1
ATOM 1878 O O . ASP A 1 285 ? -18.023 1.636 -35.461 1.00 22.81 260 ASP A O 1
ATOM 1883 N N . PRO A 1 286 ? -16.569 3.341 -35.159 1.00 25.91 261 PRO A N 1
ATOM 1884 C CA . PRO A 1 286 ? -17.151 3.949 -36.378 1.00 27.44 261 PRO A CA 1
ATOM 1885 C C . PRO A 1 286 ? -16.852 3.168 -37.668 1.00 29.80 261 PRO A C 1
ATOM 1886 O O . PRO A 1 286 ? -17.462 3.451 -38.721 1.00 29.62 261 PRO A O 1
ATOM 1890 N N . ALA A 1 287 ? -15.905 2.243 -37.574 1.00 29.69 262 ALA A N 1
ATOM 1891 C CA . ALA A 1 287 ? -15.573 1.281 -38.625 1.00 31.91 262 ALA A CA 1
ATOM 1892 C C . ALA A 1 287 ? -16.486 0.024 -38.646 1.00 31.52 262 ALA A C 1
ATOM 1893 O O . ALA A 1 287 ? -16.402 -0.778 -39.581 1.00 32.32 262 ALA A O 1
ATOM 1895 N N . GLY A 1 288 ? -17.424 -0.073 -37.700 1.00 30.06 263 GLY A N 1
ATOM 1896 C CA . GLY A 1 288 ? -18.376 -1.190 -37.615 1.00 29.48 263 GLY A CA 1
ATOM 1897 C C . GLY A 1 288 ? -17.893 -2.373 -36.764 1.00 27.70 263 GLY A C 1
ATOM 1898 O O . GLY A 1 288 ? -18.625 -3.350 -36.615 1.00 29.29 263 GLY A O 1
ATOM 1899 N N . HIS A 1 289 ? -16.691 -2.322 -36.198 1.00 27.28 264 HIS A N 1
ATOM 1900 C CA . HIS A 1 289 ? -16.253 -3.449 -35.347 1.00 27.13 264 HIS A CA 1
ATOM 1901 C C . HIS A 1 289 ? -17.032 -3.449 -34.034 1.00 27.01 264 HIS A C 1
ATOM 1902 O O . HIS A 1 289 ? -17.249 -2.387 -33.463 1.00 25.52 264 HIS A O 1
ATOM 1909 N N . LEU A 1 290 ? -17.397 -4.632 -33.526 1.00 25.22 265 LEU A N 1
ATOM 1910 C CA . LEU A 1 290 ? -18.226 -4.707 -32.327 1.00 24.78 265 LEU A CA 1
ATOM 1911 C C . LEU A 1 290 ? -17.350 -4.317 -31.137 1.00 23.37 265 LEU A C 1
ATOM 1912 O O . LEU A 1 290 ? -16.182 -4.753 -31.008 1.00 22.25 265 LEU A O 1
ATOM 1917 N N . VAL A 1 291 ? -17.931 -3.509 -30.253 1.00 23.36 266 VAL A N 1
ATOM 1918 C CA . VAL A 1 291 ? -17.202 -3.021 -29.081 1.00 21.97 266 VAL A CA 1
ATOM 1919 C C . VAL A 1 291 ? -17.872 -3.577 -27.824 1.00 21.04 266 VAL A C 1
ATOM 1920 O O . VAL A 1 291 ? -17.172 -4.011 -26.896 1.00 22.12 266 VAL A O 1
ATOM 1924 N N . ALA A 1 292 ? -19.199 -3.564 -27.780 1.00 19.92 267 ALA A N 1
ATOM 1925 C CA . ALA A 1 292 ? -19.902 -4.079 -26.604 1.00 20.78 267 ALA A CA 1
ATOM 1926 C C . ALA A 1 292 ? -21.350 -4.432 -26.932 1.00 21.87 267 ALA A C 1
ATOM 1927 O O . ALA A 1 292 ? -21.937 -3.868 -27.859 1.00 21.62 267 ALA A O 1
ATOM 1929 N N . THR A 1 293 ? -21.942 -5.353 -26.164 1.00 22.08 268 THR A N 1
ATOM 1930 C CA . THR A 1 293 ? -23.383 -5.613 -26.202 1.00 22.35 268 THR A CA 1
ATOM 1931 C C . THR A 1 293 ? -23.966 -5.655 -24.821 1.00 22.27 268 THR A C 1
ATOM 1932 O O . THR A 1 293 ? -23.230 -5.907 -23.831 1.00 23.25 268 THR A O 1
ATOM 1936 N N . VAL A 1 294 ? -25.266 -5.367 -24.716 1.00 21.56 269 VAL A N 1
ATOM 1937 C CA . VAL A 1 294 ? -25.994 -5.422 -23.488 1.00 20.97 269 VAL A CA 1
ATOM 1938 C C . VAL A 1 294 ? -27.310 -6.081 -23.869 1.00 23.68 269 VAL A C 1
ATOM 1939 O O . VAL A 1 294 ? -28.085 -5.585 -24.750 1.00 23.60 269 VAL A O 1
ATOM 1943 N N . ASP A 1 295 ? -27.562 -7.264 -23.310 1.00 24.12 270 ASP A N 1
ATOM 1944 C CA . ASP A 1 295 ? -28.794 -7.975 -23.695 1.00 26.19 270 ASP A CA 1
ATOM 1945 C C . ASP A 1 295 ? -30.045 -7.199 -23.297 1.00 26.73 270 ASP A C 1
ATOM 1946 O O . ASP A 1 295 ? -31.021 -7.115 -24.081 1.00 27.22 270 ASP A O 1
ATOM 1951 N N . SER A 1 296 ? -30.062 -6.635 -22.094 1.00 25.91 271 SER A N 1
ATOM 1952 C CA . SER A 1 296 ? -31.083 -5.655 -21.725 1.00 27.52 271 SER A CA 1
ATOM 1953 C C . SER A 1 296 ? -30.622 -4.731 -20.633 1.00 28.03 271 SER A C 1
ATOM 1954 O O . SER A 1 296 ? -29.981 -5.172 -19.658 1.00 25.42 271 SER A O 1
ATOM 1957 N N . LEU A 1 297 ? -30.957 -3.450 -20.821 1.00 26.59 272 LEU A N 1
ATOM 1958 C CA . LEU A 1 297 ? -30.719 -2.423 -19.843 1.00 28.34 272 LEU A CA 1
ATOM 1959 C C . LEU A 1 297 ? -32.115 -2.054 -19.401 1.00 28.56 272 LEU A C 1
ATOM 1960 O O . LEU A 1 297 ? -32.956 -1.668 -20.242 1.00 27.04 272 LEU A O 1
ATOM 1965 N N . VAL A 1 298 ? -32.380 -2.141 -18.109 1.00 29.17 273 VAL A N 1
ATOM 1966 C CA . VAL A 1 298 ? -33.731 -1.918 -17.586 1.00 30.93 273 VAL A CA 1
ATOM 1967 C C . VAL A 1 298 ? -33.762 -0.665 -16.761 1.00 34.04 273 VAL A C 1
ATOM 1968 O O . VAL A 1 298 ? -32.867 -0.419 -15.924 1.00 33.45 273 VAL A O 1
ATOM 1972 N N . VAL A 1 299 ? -34.809 0.129 -16.961 1.00 36.88 274 VAL A N 1
ATOM 1973 C CA . VAL A 1 299 ? -34.986 1.335 -16.168 1.00 41.12 274 VAL A CA 1
ATOM 1974 C C . VAL A 1 299 ? -36.158 1.156 -15.204 1.00 44.11 274 VAL A C 1
ATOM 1975 O O . VAL A 1 299 ? -37.080 0.396 -15.453 1.00 44.58 274 VAL A O 1
ATOM 1979 N N . ARG A 1 300 ? -36.094 1.838 -14.069 1.00 48.49 275 ARG A N 1
ATOM 1980 C CA . ARG A 1 300 ? -37.112 1.695 -13.041 1.00 51.76 275 ARG A CA 1
ATOM 1981 C C . ARG A 1 300 ? -37.202 2.997 -12.295 1.00 52.94 275 ARG A C 1
ATOM 1982 O O . ARG A 1 300 ? -36.374 3.870 -12.553 1.00 54.75 275 ARG A O 1
#

Solvent-accessible surface area: 12516 Å² total; per-residue (Å²): 153,59,93,85,150,62,38,89,42,30,162,10,32,3,16,86,24,2,65,76,51,128,80,65,38,0,0,52,4,24,0,91,0,22,45,132,134,15,92,37,1,54,58,7,30,20,58,65,124,34,3,6,2,27,3,0,8,0,0,0,0,1,19,0,0,119,65,29,54,16,37,9,0,59,69,0,38,18,65,118,57,14,67,20,45,85,72,3,3,0,1,64,2,40,4,25,56,60,70,177,49,25,84,30,70,0,40,0,46,3,6,121,45,42,116,81,65,95,91,16,148,79,40,70,9,0,42,5,30,0,8,88,47,91,100,53,33,119,130,66,123,113,104,51,23,11,141,108,18,99,174,30,90,36,133,103,29,33,91,24,29,42,153,95,19,57,83,29,15,100,38,0,58,0,11,130,25,3,47,75,59,121,63,18,0,19,0,57,1,29,24,90,82,126,90,126,30,9,11,4,17,0,5,0,5,13,0,0,8,11,0,8,40,17,10,70,51,32,182,149,55,36,43,9,2,40,39,3,4,41,54,40,81,35,19,39,49,2,61,0,35,0,48,76,39,59,93,70,5,2,25,4,103,1,13,36,70,45,5,82,17,3,3,22,5,86,22,0,30,9,177

B-factor: mean 32.97, std 11.81, range [15.12, 83.37]

Radius of gyration: 18.44 Å; Cα contacts (8 Å, |Δi|>4): 637; chains: 1; bounding box: 47×46×55 Å